Protein AF-A0A3G9G9T9-F1 (afdb_monomer_lite)

Structure (mmCIF, N/CA/C/O backbone):
data_AF-A0A3G9G9T9-F1
#
_entry.id   AF-A0A3G9G9T9-F1
#
loop_
_atom_site.group_PDB
_atom_site.id
_atom_site.type_symbol
_atom_site.label_atom_id
_atom_site.label_alt_id
_atom_site.label_comp_id
_atom_site.label_asym_id
_atom_site.label_entity_id
_atom_site.label_seq_id
_atom_site.pdbx_PDB_ins_code
_atom_site.Cartn_x
_atom_site.Cartn_y
_atom_site.Cartn_z
_atom_site.occupancy
_atom_site.B_iso_or_equiv
_atom_site.auth_seq_id
_atom_site.auth_comp_id
_atom_site.auth_asym_id
_atom_site.auth_atom_id
_atom_site.pdbx_PDB_model_num
ATOM 1 N N . MET A 1 1 ? -30.950 8.437 -23.613 1.00 45.75 1 MET A N 1
ATOM 2 C CA . MET A 1 1 ? -30.461 7.058 -23.359 1.00 45.75 1 MET A CA 1
ATOM 3 C C . MET A 1 1 ? -28.988 6.807 -23.744 1.00 45.75 1 MET A C 1
ATOM 5 O O . MET A 1 1 ? -28.532 5.687 -23.584 1.00 45.75 1 MET A O 1
ATOM 9 N N . ALA A 1 2 ? -28.203 7.815 -24.163 1.00 51.94 2 ALA A N 1
ATOM 10 C CA . ALA A 1 2 ? -26.783 7.637 -24.526 1.00 51.94 2 ALA A CA 1
ATOM 11 C C . ALA A 1 2 ? -25.775 7.781 -23.357 1.00 51.94 2 ALA A C 1
ATOM 13 O O . ALA A 1 2 ? -24.633 7.351 -23.478 1.00 51.94 2 ALA A O 1
ATOM 14 N N . HIS A 1 3 ? -26.186 8.353 -22.218 1.00 53.47 3 HIS A N 1
ATOM 15 C CA . HIS A 1 3 ? -25.270 8.683 -21.112 1.00 53.47 3 HIS A CA 1
ATOM 16 C C . HIS A 1 3 ? -24.846 7.449 -20.287 1.00 53.47 3 HIS A C 1
ATOM 18 O O . HIS A 1 3 ? -23.701 7.338 -19.865 1.00 53.47 3 HIS A O 1
ATOM 24 N N . HIS A 1 4 ? -25.723 6.446 -20.157 1.00 51.03 4 HIS A N 1
ATOM 25 C CA . HIS A 1 4 ? -25.460 5.264 -19.325 1.00 51.03 4 HIS A CA 1
ATOM 26 C C . HIS A 1 4 ? -24.341 4.352 -19.871 1.00 51.03 4 HIS A C 1
ATOM 28 O O . HIS A 1 4 ? -23.642 3.693 -19.101 1.00 51.03 4 HIS A O 1
ATOM 34 N N . TRP A 1 5 ? -24.148 4.322 -21.196 1.00 46.66 5 TRP A N 1
ATOM 35 C CA . TRP A 1 5 ? -23.102 3.519 -21.840 1.00 46.66 5 TRP A CA 1
ATOM 36 C C . TRP A 1 5 ? -21.717 4.161 -21.707 1.00 46.66 5 TRP A C 1
ATOM 38 O O . TRP A 1 5 ? -20.757 3.464 -21.377 1.00 46.66 5 TRP A O 1
ATOM 48 N N . GLN A 1 6 ? -21.611 5.482 -21.880 1.00 54.50 6 GLN A N 1
ATOM 49 C CA . GLN A 1 6 ? -20.353 6.211 -21.683 1.00 54.50 6 GLN A CA 1
ATOM 50 C C . GLN A 1 6 ? -19.899 6.159 -20.220 1.00 54.50 6 GLN A C 1
ATOM 52 O O . GLN A 1 6 ? -18.740 5.834 -19.964 1.00 54.50 6 GLN A O 1
ATOM 57 N N . ASP A 1 7 ? -20.815 6.319 -19.261 1.00 55.31 7 ASP A N 1
ATOM 58 C CA . ASP A 1 7 ? -20.499 6.196 -17.831 1.00 55.31 7 ASP A CA 1
ATOM 59 C C . ASP A 1 7 ? -20.059 4.785 -17.433 1.00 55.31 7 ASP A C 1
ATOM 61 O O . ASP A 1 7 ? -19.235 4.614 -16.532 1.00 55.31 7 ASP A O 1
ATOM 65 N N . SER A 1 8 ? -20.602 3.754 -18.085 1.00 55.47 8 SER A N 1
ATOM 66 C CA . SER A 1 8 ? -20.190 2.368 -17.845 1.00 55.47 8 SER A CA 1
ATOM 67 C C . SER A 1 8 ? -18.783 2.091 -18.376 1.00 55.47 8 SER A C 1
ATOM 69 O O . SER A 1 8 ? -17.993 1.429 -17.705 1.00 55.47 8 SER A O 1
ATOM 71 N N . LEU A 1 9 ? -18.432 2.657 -19.536 1.00 55.75 9 LEU A N 1
ATOM 72 C CA . LEU A 1 9 ? -17.095 2.547 -20.106 1.00 55.75 9 LEU A CA 1
ATOM 73 C C . LEU A 1 9 ? -16.097 3.325 -19.252 1.00 55.75 9 LEU A C 1
ATOM 75 O O . LEU A 1 9 ? -15.119 2.733 -18.809 1.00 55.75 9 LEU A O 1
ATOM 79 N N . ILE A 1 10 ? -16.362 4.595 -18.936 1.00 58.41 10 ILE A N 1
ATOM 80 C CA . ILE A 1 10 ? -15.490 5.432 -18.093 1.00 58.41 10 ILE A CA 1
ATOM 81 C C . ILE A 1 10 ? -15.238 4.760 -16.735 1.00 58.41 10 ILE A C 1
ATOM 83 O O . ILE A 1 10 ? -14.089 4.685 -16.298 1.00 58.41 10 ILE A O 1
ATOM 87 N N . ARG A 1 11 ? -16.266 4.168 -16.109 1.00 56.25 11 ARG A N 1
ATOM 88 C CA . ARG A 1 11 ? -16.101 3.361 -14.887 1.00 56.25 11 ARG A CA 1
ATOM 89 C C . ARG A 1 11 ? -15.207 2.141 -15.099 1.00 56.25 11 ARG A C 1
ATOM 91 O O . ARG A 1 11 ? -14.356 1.869 -14.261 1.00 56.25 11 ARG A O 1
ATOM 98 N N . ARG A 1 12 ? -15.342 1.432 -16.221 1.00 56.00 12 ARG A N 1
ATOM 99 C CA . ARG A 1 12 ? -14.513 0.260 -16.559 1.00 56.00 12 ARG A CA 1
ATOM 100 C C . ARG A 1 12 ? -13.055 0.624 -16.877 1.00 56.00 12 ARG A C 1
ATOM 102 O O . ARG A 1 12 ? -12.163 -0.176 -16.606 1.00 56.00 12 ARG A O 1
ATOM 109 N N . TRP A 1 13 ? -12.802 1.822 -17.409 1.00 54.81 13 TRP A N 1
ATOM 110 C CA . TRP A 1 13 ? -11.453 2.357 -17.645 1.00 54.81 13 TRP A CA 1
ATOM 111 C C . TRP A 1 13 ? -10.799 2.854 -16.348 1.00 54.81 13 TRP A C 1
ATOM 113 O O . TRP A 1 13 ? -9.631 2.557 -16.119 1.00 54.81 13 TRP A O 1
ATOM 123 N N . ARG A 1 14 ? -11.562 3.488 -15.443 1.00 58.38 14 ARG A N 1
ATOM 124 C CA . ARG A 1 14 ? -11.122 3.804 -14.065 1.00 58.38 14 ARG A CA 1
ATOM 125 C C . ARG A 1 14 ? -10.865 2.563 -13.194 1.00 58.38 14 ARG A C 1
ATOM 127 O O . ARG A 1 14 ? -10.265 2.631 -12.128 1.00 58.38 14 ARG A O 1
ATOM 134 N N . GLN A 1 15 ? -11.314 1.394 -13.643 1.00 65.44 15 GLN A N 1
ATOM 135 C CA . GLN A 1 15 ? -11.114 0.108 -12.971 1.00 65.44 15 GLN A CA 1
ATOM 136 C C . GLN A 1 15 ? -9.830 -0.617 -13.387 1.00 65.44 15 GLN A C 1
ATOM 138 O O . GLN A 1 15 ? -9.663 -1.788 -13.032 1.00 65.44 15 GLN A O 1
ATOM 143 N N . ARG A 1 16 ? -8.932 0.014 -14.149 1.00 77.12 16 ARG A N 1
ATOM 144 C CA . ARG A 1 16 ? -7.695 -0.630 -14.590 1.00 77.12 16 ARG A CA 1
ATOM 145 C C . ARG A 1 16 ? -6.476 0.256 -14.360 1.00 77.12 16 ARG A C 1
ATOM 147 O O . ARG A 1 16 ? -6.577 1.474 -14.483 1.00 77.12 16 ARG A O 1
ATOM 154 N N . PRO A 1 17 ? -5.319 -0.362 -14.080 1.00 85.12 17 PRO A N 1
ATOM 155 C CA . PRO A 1 17 ? -4.040 0.320 -14.163 1.00 85.12 17 PRO A CA 1
ATOM 156 C C . PRO A 1 17 ? -3.864 0.992 -15.532 1.00 85.12 17 PRO A C 1
ATOM 158 O O . PRO A 1 17 ? -4.060 0.350 -16.568 1.00 85.12 17 PRO A O 1
ATOM 161 N N . ALA A 1 18 ? -3.482 2.268 -15.548 1.00 87.06 18 ALA A N 1
ATOM 162 C CA . ALA A 1 18 ? -3.099 2.963 -16.768 1.00 87.06 18 ALA A CA 1
ATOM 163 C C . ALA A 1 18 ? -1.638 2.637 -17.093 1.00 87.06 18 ALA A C 1
ATOM 165 O O . ALA A 1 18 ? -0.747 2.827 -16.264 1.00 87.06 18 ALA A O 1
ATOM 166 N N . LEU A 1 19 ? -1.391 2.120 -18.295 1.00 87.88 19 LEU A N 1
ATOM 167 C CA . LEU A 1 19 ? -0.049 1.768 -18.748 1.00 87.88 19 LEU A CA 1
ATOM 168 C C . LEU A 1 19 ? 0.624 2.970 -19.407 1.00 87.88 19 LEU A C 1
ATOM 170 O O . LEU A 1 19 ? 0.020 3.689 -20.199 1.00 87.88 19 LEU A O 1
ATOM 174 N N . HIS A 1 20 ? 1.901 3.148 -19.105 1.00 88.12 20 HIS A N 1
ATOM 175 C CA . HIS A 1 20 ? 2.761 4.176 -19.667 1.00 88.12 20 HIS A CA 1
ATOM 176 C C . HIS A 1 20 ? 4.063 3.531 -20.140 1.00 88.12 20 HIS A C 1
ATOM 178 O O . HIS A 1 20 ? 4.425 2.430 -19.723 1.00 88.12 20 HIS A O 1
ATOM 184 N N . ARG A 1 21 ? 4.812 4.241 -20.985 1.00 85.88 21 ARG A N 1
ATOM 185 C CA . ARG A 1 21 ? 6.094 3.747 -21.507 1.00 85.88 21 ARG A CA 1
ATOM 186 C C . ARG A 1 21 ? 7.098 3.414 -20.399 1.00 85.88 21 ARG A C 1
ATOM 188 O O . ARG A 1 21 ? 7.861 2.465 -20.535 1.00 85.88 21 ARG A O 1
ATOM 195 N N . ASP A 1 22 ? 7.108 4.208 -19.336 1.00 88.75 22 ASP A N 1
ATOM 196 C CA . ASP A 1 22 ? 8.029 4.099 -18.206 1.00 88.75 22 ASP A CA 1
ATOM 197 C C . ASP A 1 22 ? 7.335 3.600 -16.933 1.00 88.75 22 ASP A C 1
ATOM 199 O O . ASP A 1 22 ? 7.811 3.875 -15.841 1.00 88.75 22 ASP A O 1
ATOM 203 N N . GLY A 1 23 ? 6.202 2.894 -17.034 1.00 90.06 23 GLY A N 1
ATOM 204 C CA . GLY A 1 23 ? 5.595 2.231 -15.877 1.00 90.06 23 GLY A CA 1
ATOM 205 C C . GLY A 1 23 ? 4.074 2.243 -15.863 1.00 90.06 23 GLY A C 1
ATOM 206 O O . GLY A 1 23 ? 3.426 2.315 -16.902 1.00 90.06 23 GLY A O 1
ATOM 207 N N . VAL A 1 24 ? 3.483 2.212 -14.674 1.00 91.88 24 VAL A N 1
ATOM 208 C CA . VAL A 1 24 ? 2.038 2.064 -14.478 1.00 91.88 24 VAL A CA 1
ATOM 209 C C . VAL A 1 24 ? 1.500 3.093 -13.492 1.00 91.88 24 VAL A C 1
ATOM 211 O O . VAL A 1 24 ? 2.197 3.520 -12.576 1.00 91.88 24 VAL A O 1
ATOM 214 N N . SER A 1 25 ? 0.270 3.534 -13.710 1.00 93.31 25 SER A N 1
ATOM 215 C CA . SER A 1 25 ? -0.435 4.438 -12.810 1.00 93.31 25 SER A CA 1
ATOM 216 C C . SER A 1 25 ? -1.689 3.747 -12.294 1.00 93.31 25 SER A C 1
ATOM 218 O O . SER A 1 25 ? -2.476 3.203 -13.071 1.00 93.31 25 SER A O 1
ATOM 220 N N . LEU A 1 26 ? -1.855 3.739 -10.979 1.00 92.12 26 LEU A N 1
ATOM 221 C CA . LEU A 1 26 ? -2.929 3.058 -10.273 1.00 92.12 26 LEU A CA 1
ATOM 222 C C . LEU A 1 26 ? -3.856 4.116 -9.687 1.00 92.12 26 LEU A C 1
ATOM 224 O O . LEU A 1 26 ? -3.406 5.002 -8.968 1.00 92.12 26 LEU A O 1
ATOM 228 N N . GLN A 1 27 ? -5.140 4.036 -10.023 1.00 92.44 27 GLN A N 1
ATOM 229 C CA . GLN A 1 27 ? -6.134 4.954 -9.473 1.00 92.44 27 GLN A CA 1
ATOM 230 C C . GLN A 1 27 ? -6.479 4.568 -8.037 1.00 92.44 27 GLN A C 1
ATOM 232 O O . GLN A 1 27 ? -6.566 3.378 -7.724 1.00 92.44 27 GLN A O 1
ATOM 237 N N . GLU A 1 28 ? -6.725 5.571 -7.203 1.00 92.50 28 GLU A N 1
ATOM 238 C CA . GLU A 1 28 ? -7.127 5.432 -5.801 1.00 92.50 28 GLU A CA 1
ATOM 239 C C . GLU A 1 28 ? -8.304 4.465 -5.623 1.00 92.50 28 GLU A C 1
ATOM 241 O O . GLU A 1 28 ? -8.155 3.450 -4.950 1.00 92.50 28 GLU A O 1
ATOM 246 N N . ASP A 1 29 ? -9.409 4.664 -6.353 1.00 90.50 29 ASP A N 1
ATOM 247 C CA . ASP A 1 29 ? -10.579 3.769 -6.333 1.00 90.50 29 ASP A CA 1
ATOM 248 C C . ASP A 1 29 ? -10.231 2.303 -6.629 1.00 90.50 29 ASP A C 1
ATOM 250 O O . ASP A 1 29 ? -10.866 1.361 -6.145 1.00 90.50 29 ASP A O 1
ATOM 254 N N . TRP A 1 30 ? -9.270 2.079 -7.528 1.00 90.44 30 TRP A N 1
ATOM 255 C CA . TRP A 1 30 ? -8.841 0.733 -7.882 1.00 90.44 30 TRP A CA 1
ATOM 256 C C . TRP A 1 30 ? -7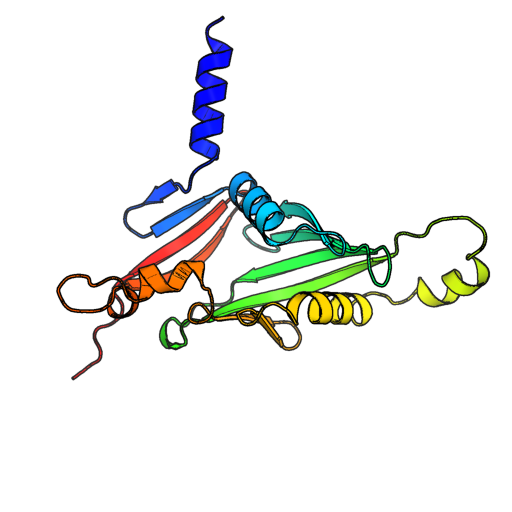.981 0.119 -6.782 1.00 90.44 30 TRP A C 1
ATOM 258 O O . TRP A 1 30 ? -8.195 -1.047 -6.445 1.00 90.44 30 TRP A O 1
ATOM 268 N N . LEU A 1 31 ? -7.064 0.901 -6.214 1.00 90.25 31 LEU A N 1
ATOM 269 C CA . LEU A 1 31 ? -6.224 0.497 -5.092 1.00 90.25 31 LEU A CA 1
ATOM 270 C C . LEU A 1 31 ? -7.058 0.192 -3.852 1.00 90.25 31 LEU A C 1
ATOM 272 O O . LEU A 1 31 ? -6.913 -0.897 -3.306 1.00 90.25 31 LEU A O 1
ATOM 276 N N . LEU A 1 32 ? -7.979 1.078 -3.472 1.00 92.19 32 LEU A N 1
ATOM 277 C CA . LEU A 1 32 ? -8.874 0.896 -2.330 1.00 92.19 32 LEU A CA 1
ATOM 278 C C . LEU A 1 32 ? -9.627 -0.431 -2.429 1.00 92.19 32 LEU A C 1
ATOM 280 O O . LEU A 1 32 ? -9.564 -1.251 -1.518 1.00 92.19 32 LEU A O 1
ATOM 284 N N . ARG A 1 33 ? -10.251 -0.711 -3.580 1.00 90.19 33 ARG A N 1
ATOM 285 C CA . ARG A 1 33 ? -10.943 -1.992 -3.795 1.00 90.19 33 ARG A CA 1
ATOM 286 C C . ARG A 1 33 ? -10.011 -3.193 -3.680 1.00 90.19 33 ARG A C 1
ATOM 288 O O . ARG A 1 33 ? -10.438 -4.242 -3.211 1.00 90.19 33 ARG A O 1
ATOM 295 N N . LYS A 1 34 ? -8.765 -3.085 -4.150 1.00 87.94 34 LYS A N 1
ATOM 296 C CA . LYS A 1 34 ? -7.791 -4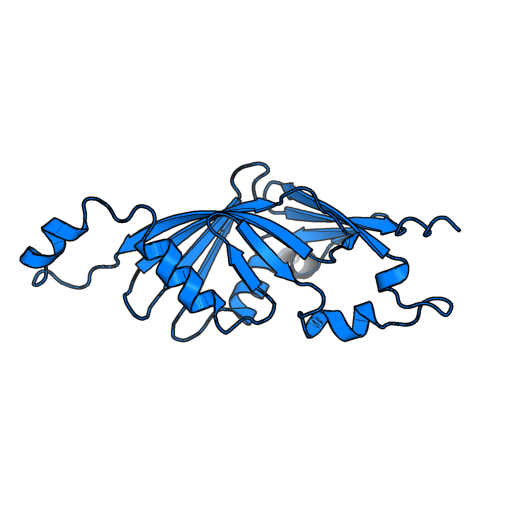.181 -4.062 1.00 87.94 34 LYS A CA 1
ATOM 297 C C . LYS A 1 34 ? -7.309 -4.406 -2.635 1.00 87.94 34 LYS A C 1
ATOM 299 O O . LYS A 1 34 ? -7.217 -5.559 -2.229 1.00 87.94 34 LYS A O 1
ATOM 304 N N . LEU A 1 35 ? -7.082 -3.334 -1.882 1.00 88.25 35 LEU A N 1
ATOM 305 C CA . LEU A 1 35 ? -6.775 -3.395 -0.456 1.00 88.25 35 LEU A CA 1
ATOM 306 C C . LEU A 1 35 ? -7.937 -4.021 0.316 1.00 88.25 35 LEU A C 1
ATOM 308 O O . LEU A 1 35 ? -7.722 -4.976 1.050 1.00 88.25 35 LEU A O 1
ATOM 312 N N . GLN A 1 36 ? -9.170 -3.583 0.061 1.00 90.06 36 GLN A N 1
ATOM 313 C CA . GLN A 1 36 ? -10.372 -4.171 0.654 1.00 90.06 36 GLN A CA 1
ATOM 314 C C . GLN A 1 36 ? -10.507 -5.663 0.328 1.00 90.06 36 GLN A C 1
ATOM 316 O O . GLN A 1 36 ? -10.770 -6.463 1.215 1.00 90.06 36 GLN A O 1
ATOM 321 N N . GLN A 1 37 ? -10.283 -6.066 -0.927 1.00 87.50 37 GLN A N 1
ATOM 322 C CA . GLN A 1 37 ? -10.327 -7.479 -1.332 1.00 87.50 37 GLN A CA 1
ATOM 323 C C . GLN A 1 37 ? -9.265 -8.342 -0.643 1.00 87.50 37 GLN A C 1
ATOM 325 O O . GLN A 1 37 ? -9.494 -9.533 -0.459 1.00 87.50 37 GLN A O 1
ATOM 330 N N . ALA A 1 38 ? -8.102 -7.770 -0.332 1.00 82.12 38 ALA A N 1
ATOM 331 C CA . ALA A 1 38 ? -6.981 -8.503 0.242 1.00 82.12 38 ALA A CA 1
ATOM 332 C C . ALA A 1 38 ? -6.986 -8.518 1.777 1.00 82.12 38 ALA A C 1
ATOM 334 O O . ALA A 1 38 ? -6.508 -9.484 2.363 1.00 82.12 38 ALA A O 1
ATOM 335 N N . LEU A 1 39 ? -7.478 -7.450 2.414 1.00 83.19 39 LEU A N 1
ATOM 336 C CA . LEU A 1 39 ? -7.295 -7.201 3.847 1.00 83.19 39 LEU A CA 1
ATOM 337 C C . LEU A 1 39 ? -8.599 -7.156 4.646 1.00 83.19 39 LEU A C 1
ATOM 339 O O . LEU A 1 39 ? -8.539 -7.310 5.865 1.00 83.19 39 LEU A O 1
ATOM 343 N N . ASN A 1 40 ? -9.760 -6.946 4.012 1.00 86.88 40 ASN A N 1
ATOM 344 C CA . ASN A 1 40 ? -11.015 -6.956 4.761 1.00 86.88 40 ASN A CA 1
ATOM 345 C C . ASN A 1 40 ? -11.320 -8.369 5.259 1.00 86.88 40 ASN A C 1
ATOM 347 O O . ASN A 1 40 ? -11.279 -9.339 4.503 1.00 86.88 40 ASN A O 1
ATOM 351 N N . GLY A 1 41 ? -11.699 -8.457 6.525 1.00 84.75 41 GLY A N 1
ATOM 352 C CA . GLY A 1 41 ? -12.113 -9.684 7.182 1.00 84.75 41 GLY A CA 1
ATOM 353 C C . GLY A 1 41 ? -12.750 -9.381 8.532 1.00 84.75 41 GLY A C 1
ATOM 354 O O . GLY A 1 41 ? -13.096 -8.241 8.832 1.00 84.75 41 GLY A O 1
ATOM 355 N N . ASP A 1 42 ? -12.876 -10.401 9.374 1.00 81.25 42 ASP A N 1
ATOM 356 C CA . ASP A 1 42 ? -13.589 -10.275 10.652 1.00 81.25 42 ASP A CA 1
ATOM 357 C C . ASP A 1 42 ? -12.898 -9.334 11.654 1.00 81.25 42 ASP A C 1
ATOM 359 O O . ASP A 1 42 ? -13.537 -8.790 12.553 1.00 81.25 42 ASP A O 1
ATOM 363 N N . SER A 1 43 ? -11.583 -9.144 11.524 1.00 80.00 43 SER A N 1
ATOM 364 C CA . SER A 1 43 ? -10.770 -8.338 12.441 1.00 80.00 43 SER A CA 1
ATOM 365 C C . SER A 1 43 ? -10.483 -6.922 11.939 1.00 80.00 43 SER A C 1
ATOM 367 O O . SER A 1 43 ? -10.195 -6.048 12.762 1.00 80.00 43 SER A O 1
ATOM 369 N N . LEU A 1 44 ? -10.566 -6.683 10.628 1.00 85.38 44 LEU A N 1
ATOM 370 C CA . LEU A 1 44 ? -10.110 -5.464 9.964 1.00 85.38 44 LEU A CA 1
ATOM 371 C C . LEU A 1 44 ? -11.003 -5.128 8.772 1.00 85.38 44 LEU A C 1
ATOM 373 O O . LEU A 1 44 ? -11.303 -5.987 7.947 1.00 85.38 44 LEU A O 1
ATOM 377 N N . GLN A 1 45 ? -11.328 -3.853 8.628 1.00 90.19 45 GLN A N 1
ATOM 378 C CA . GLN A 1 45 ? -11.978 -3.305 7.453 1.00 90.19 45 GLN A CA 1
ATOM 379 C C . GLN A 1 45 ? -11.222 -2.066 6.975 1.00 90.19 45 GLN A C 1
ATOM 381 O O . GLN A 1 45 ? -10.924 -1.173 7.759 1.00 90.19 45 GLN A O 1
ATOM 386 N N . ILE A 1 46 ? -10.915 -2.007 5.683 1.00 90.31 46 ILE A N 1
ATOM 387 C CA . ILE A 1 46 ? -10.399 -0.815 5.016 1.00 90.31 46 ILE A CA 1
ATOM 388 C C . ILE A 1 46 ? -11.587 0.043 4.582 1.00 90.31 46 ILE A C 1
ATOM 390 O O . ILE A 1 46 ? -12.415 -0.391 3.771 1.00 90.31 46 ILE A O 1
ATOM 394 N N . ASP A 1 47 ? -11.653 1.260 5.108 1.00 91.38 47 ASP A N 1
ATOM 395 C CA . ASP A 1 47 ? -12.775 2.172 4.908 1.00 91.38 47 ASP A CA 1
ATOM 396 C C . ASP A 1 47 ? -12.530 3.114 3.731 1.00 91.38 47 ASP A C 1
ATOM 398 O O . ASP A 1 47 ? -13.393 3.242 2.863 1.00 91.38 47 ASP A O 1
ATOM 402 N N . ASP A 1 48 ? -11.351 3.737 3.683 1.00 93.62 48 ASP A N 1
ATOM 403 C CA . ASP A 1 48 ? -11.033 4.761 2.689 1.00 93.62 48 ASP A CA 1
ATOM 404 C C . ASP A 1 48 ? -9.525 4.870 2.424 1.00 93.62 48 ASP A C 1
ATOM 406 O O . ASP A 1 48 ? -8.704 4.488 3.261 1.00 93.62 48 ASP A O 1
ATOM 410 N N . LEU A 1 49 ? -9.161 5.402 1.261 1.00 94.00 49 LEU A N 1
ATOM 411 C CA . LEU A 1 49 ? -7.788 5.660 0.833 1.00 94.00 49 LEU A CA 1
ATOM 412 C C . LEU A 1 49 ? -7.745 7.032 0.165 1.00 94.00 49 LEU A C 1
ATOM 414 O O . LEU A 1 49 ? -8.435 7.235 -0.825 1.00 94.00 49 LEU A O 1
ATOM 418 N N . SER A 1 50 ? -6.874 7.915 0.643 1.00 94.94 50 SER A N 1
ATOM 419 C CA . SER A 1 50 ? -6.590 9.209 0.027 1.00 94.94 50 SER A CA 1
ATOM 420 C C . SER A 1 50 ? -5.125 9.264 -0.388 1.00 94.94 50 SER A C 1
ATOM 422 O O . SER A 1 50 ? -4.217 9.179 0.439 1.00 94.94 50 SER A O 1
ATOM 424 N N . LEU A 1 51 ? -4.874 9.386 -1.685 1.00 92.94 51 LEU A N 1
ATOM 425 C CA . LEU A 1 51 ? -3.545 9.528 -2.258 1.00 92.94 51 LEU A CA 1
ATOM 426 C C . LEU A 1 51 ? -3.284 11.000 -2.535 1.00 92.94 51 LEU A C 1
ATOM 428 O O . LEU A 1 51 ? -3.902 11.598 -3.414 1.00 92.94 51 LEU A O 1
ATOM 432 N N . LEU A 1 52 ? -2.327 11.573 -1.815 1.00 90.94 52 LEU A N 1
ATOM 433 C CA . LEU A 1 52 ? -1.906 12.965 -1.948 1.00 90.94 52 LEU A CA 1
ATOM 434 C C . LEU A 1 52 ? -0.404 13.026 -2.221 1.00 90.94 52 LEU A C 1
ATOM 436 O O . LEU A 1 52 ? 0.340 12.104 -1.901 1.00 90.94 52 LEU A O 1
ATOM 440 N N . SER A 1 53 ? 0.075 14.126 -2.809 1.00 85.00 53 SER A N 1
ATOM 441 C CA . SER A 1 53 ? 1.517 14.303 -3.064 1.00 85.00 53 SER A CA 1
ATOM 442 C C . SER A 1 53 ? 2.367 14.328 -1.793 1.00 85.00 53 SER A C 1
ATOM 444 O O . SER A 1 53 ? 3.576 14.128 -1.863 1.00 85.00 53 SER A O 1
ATOM 446 N N . ARG A 1 54 ? 1.749 14.658 -0.658 1.00 78.31 54 ARG A N 1
ATOM 447 C CA . ARG A 1 54 ? 2.331 14.663 0.682 1.00 78.31 54 ARG A CA 1
ATOM 448 C C . ARG A 1 54 ? 1.207 14.268 1.626 1.00 78.31 54 ARG A C 1
ATOM 450 O O . ARG A 1 54 ? 0.132 14.850 1.489 1.00 78.31 54 ARG A O 1
ATOM 457 N N . ASP A 1 55 ? 1.463 13.336 2.536 1.00 82.75 55 ASP A N 1
ATOM 458 C CA . ASP A 1 55 ? 0.492 12.885 3.539 1.00 82.75 55 ASP A CA 1
ATOM 459 C C . ASP A 1 55 ? -0.674 12.077 2.943 1.00 82.75 55 ASP A C 1
ATOM 461 O O . ASP A 1 55 ? -1.841 12.456 3.024 1.00 82.75 55 ASP A O 1
ATOM 465 N N . SER A 1 56 ? -0.355 10.959 2.284 1.00 93.06 56 SER A N 1
ATOM 466 C CA . SER A 1 56 ? -1.400 10.016 1.864 1.00 93.06 56 SER A CA 1
ATOM 467 C C . SER A 1 56 ? -1.975 9.302 3.083 1.00 93.06 56 SER A C 1
ATOM 469 O O . SER A 1 56 ? -1.232 8.958 4.000 1.00 93.06 56 SER A O 1
ATOM 471 N N . THR A 1 57 ? -3.283 9.049 3.097 1.00 93.88 57 THR A N 1
ATOM 472 C CA . THR A 1 57 ? -3.961 8.434 4.242 1.00 93.88 57 THR A CA 1
ATOM 473 C C . THR A 1 57 ? -4.697 7.155 3.870 1.00 93.88 57 THR A C 1
ATOM 475 O O . THR A 1 57 ? -5.250 7.011 2.783 1.00 93.88 57 THR A O 1
ATOM 478 N N . LEU A 1 58 ? -4.707 6.200 4.793 1.00 92.38 58 LEU A N 1
ATOM 479 C CA . LEU A 1 58 ? -5.477 4.967 4.736 1.00 92.38 58 LEU A CA 1
ATOM 480 C C . LEU A 1 58 ? -6.301 4.874 6.022 1.00 92.38 58 LEU A C 1
ATOM 482 O O . LEU A 1 58 ? -5.759 4.782 7.125 1.00 92.38 58 LEU A O 1
ATOM 486 N N . HIS A 1 59 ? -7.618 4.912 5.875 1.00 91.94 59 HIS A N 1
ATOM 487 C CA . HIS A 1 59 ? -8.553 4.790 6.983 1.00 91.94 59 HIS A CA 1
ATOM 488 C C . HIS A 1 59 ? -9.003 3.342 7.106 1.00 91.94 59 HIS A C 1
ATOM 490 O O . HIS A 1 59 ? -9.401 2.709 6.124 1.00 91.94 59 HIS A O 1
ATOM 496 N N . LEU A 1 60 ? -8.948 2.816 8.322 1.00 89.75 60 LEU A N 1
ATOM 497 C CA . LEU A 1 60 ? -9.346 1.449 8.600 1.00 89.75 60 LEU A CA 1
ATOM 498 C C . LEU A 1 60 ? -10.032 1.337 9.958 1.00 89.75 60 LEU A C 1
ATOM 500 O O . LEU A 1 60 ? -9.736 2.075 10.897 1.00 89.75 60 LEU A O 1
ATOM 504 N N . THR A 1 61 ? -10.926 0.371 10.070 1.00 87.12 61 THR A N 1
ATOM 505 C CA . THR A 1 61 ? -11.613 0.015 11.302 1.00 87.12 61 THR A CA 1
ATOM 506 C C . THR A 1 61 ? -11.143 -1.365 11.743 1.00 87.12 61 THR A C 1
ATOM 508 O O . THR A 1 61 ? -11.219 -2.334 10.991 1.00 87.12 61 THR A O 1
ATOM 511 N N . THR A 1 62 ? -10.649 -1.477 12.973 1.00 82.62 62 THR A N 1
ATOM 512 C CA . THR A 1 62 ? -10.341 -2.766 13.601 1.00 82.62 62 THR A CA 1
ATOM 513 C C . THR A 1 62 ? -11.517 -3.193 14.462 1.00 82.62 62 THR A C 1
ATOM 515 O O . THR A 1 62 ? -12.047 -2.374 15.207 1.00 82.62 62 THR A O 1
ATOM 518 N N . HIS A 1 63 ? -11.909 -4.465 14.414 1.00 79.00 63 HIS A N 1
ATOM 519 C CA . HIS A 1 63 ? -12.988 -5.021 15.243 1.00 79.00 63 HIS A CA 1
ATOM 520 C C . HIS A 1 63 ? -12.467 -5.849 16.425 1.00 79.00 63 HIS A C 1
ATOM 522 O O . HIS A 1 63 ? -13.166 -6.006 17.427 1.00 79.00 63 HIS A O 1
ATOM 528 N N . GLN A 1 64 ? -11.234 -6.354 16.337 1.00 64.19 64 GLN A N 1
ATOM 529 C CA . GLN A 1 64 ? -10.581 -7.151 17.376 1.00 64.19 64 GLN A CA 1
ATOM 530 C C . GLN A 1 64 ? -9.115 -6.715 17.544 1.00 64.19 64 GLN A C 1
ATOM 532 O O . GLN A 1 64 ? -8.475 -6.392 16.545 1.00 64.19 64 GLN A O 1
ATOM 537 N N . PRO A 1 65 ? -8.557 -6.709 18.772 1.00 55.88 65 PRO A N 1
ATOM 538 C CA . PRO A 1 65 ? -9.191 -7.044 20.056 1.00 55.88 65 PRO A CA 1
ATOM 539 C C . PRO A 1 65 ? -10.092 -5.932 20.633 1.00 55.88 65 PRO A C 1
ATOM 541 O O . PRO A 1 65 ? -10.815 -6.169 21.598 1.00 55.88 65 PRO A O 1
ATOM 544 N N . LEU A 1 66 ? -10.071 -4.728 20.053 1.00 66.62 66 LEU A N 1
ATOM 545 C CA . LEU A 1 66 ? -10.938 -3.604 20.415 1.00 66.62 66 LEU A CA 1
ATOM 546 C C . LEU A 1 66 ? -11.440 -2.922 19.139 1.00 66.62 66 LEU A C 1
ATOM 548 O O . LEU A 1 66 ? -10.676 -2.758 18.188 1.00 66.62 66 LEU A O 1
ATOM 552 N N . ALA A 1 67 ? -12.702 -2.489 19.154 1.00 77.19 67 ALA A N 1
ATOM 553 C CA . ALA A 1 67 ? -13.252 -1.660 18.093 1.00 77.19 67 ALA A CA 1
ATOM 554 C C . ALA A 1 67 ? -12.562 -0.284 18.083 1.00 77.19 67 ALA A C 1
ATOM 556 O O . ALA A 1 67 ? -12.692 0.486 19.039 1.00 77.19 67 ALA A O 1
ATOM 557 N N . ALA A 1 68 ? -11.824 0.023 17.022 1.00 79.88 68 ALA A N 1
ATOM 558 C CA . ALA A 1 68 ? -11.115 1.288 16.872 1.00 79.88 68 ALA A CA 1
ATOM 559 C C . ALA A 1 68 ? -11.088 1.715 15.407 1.00 79.88 68 ALA A C 1
ATOM 561 O O . ALA A 1 68 ? -11.051 0.878 14.508 1.00 79.88 68 ALA A O 1
ATOM 562 N N . ARG A 1 69 ? -11.089 3.025 15.179 1.00 84.69 69 ARG A N 1
ATOM 563 C CA . ARG A 1 69 ? -10.798 3.621 13.881 1.00 84.69 69 ARG A CA 1
ATOM 564 C C . ARG A 1 69 ? -9.339 4.047 13.887 1.00 84.69 69 ARG A C 1
ATOM 566 O O . ARG A 1 69 ? -8.922 4.776 14.784 1.00 84.69 69 ARG A O 1
ATOM 573 N N . LEU A 1 70 ? -8.569 3.576 12.917 1.00 85.50 70 LEU A N 1
ATOM 574 C CA . LEU A 1 70 ? -7.188 3.984 12.717 1.00 85.50 70 LEU A CA 1
ATOM 575 C C . LEU A 1 70 ? -7.085 4.798 11.429 1.00 85.50 70 LEU A C 1
ATOM 577 O O . LEU A 1 70 ? -7.633 4.425 10.391 1.00 85.50 70 LEU A O 1
ATOM 581 N N . THR A 1 71 ? -6.340 5.890 11.507 1.00 90.19 71 THR A N 1
ATOM 582 C CA . THR A 1 71 ? -5.888 6.661 10.356 1.00 90.19 71 THR A CA 1
ATOM 583 C C . THR A 1 71 ? -4.389 6.448 10.228 1.00 90.19 71 THR A C 1
ATOM 585 O O . THR A 1 71 ? -3.607 6.843 11.095 1.00 90.19 71 THR A O 1
ATOM 588 N N . LEU A 1 72 ? -4.000 5.769 9.156 1.00 90.06 72 LEU A N 1
ATOM 589 C CA . LEU A 1 72 ? -2.618 5.576 8.754 1.00 90.06 72 LEU A CA 1
ATOM 590 C C . LEU A 1 72 ? -2.241 6.682 7.793 1.00 90.06 72 LEU A C 1
ATOM 592 O O . LEU A 1 72 ? -2.801 6.758 6.708 1.00 90.06 72 LEU A O 1
ATOM 596 N N . HIS A 1 73 ? -1.269 7.488 8.154 1.00 92.50 73 HIS A N 1
ATOM 597 C CA . HIS A 1 73 ? -0.643 8.405 7.222 1.00 92.50 73 HIS A CA 1
ATOM 598 C C . HIS A 1 73 ? 0.642 7.769 6.726 1.00 92.50 73 HIS A C 1
ATOM 600 O O . HIS A 1 73 ? 1.346 7.134 7.514 1.00 92.50 73 HIS A O 1
ATOM 606 N N . PHE A 1 74 ? 0.942 7.901 5.442 1.00 92.00 74 PHE A N 1
ATOM 607 C CA . PHE A 1 74 ? 2.107 7.264 4.858 1.00 92.00 74 PHE A CA 1
ATOM 608 C C . PHE A 1 74 ? 2.685 8.040 3.680 1.00 92.00 74 PHE A C 1
ATOM 610 O O . PHE A 1 74 ? 1.975 8.702 2.922 1.00 92.00 74 PHE A O 1
ATOM 617 N N . ASP A 1 75 ? 3.989 7.857 3.488 1.00 92.31 75 ASP A N 1
ATOM 618 C CA . ASP A 1 75 ? 4.735 8.329 2.329 1.00 92.31 75 ASP A CA 1
ATOM 619 C C . ASP A 1 75 ? 5.758 7.261 1.902 1.00 92.31 75 ASP A C 1
ATOM 621 O O . ASP A 1 75 ? 6.402 6.610 2.732 1.00 92.31 75 ASP A O 1
ATOM 625 N N . PHE A 1 76 ? 5.936 7.079 0.592 1.00 90.94 76 PHE A N 1
ATOM 626 C CA . PHE A 1 76 ? 6.949 6.162 0.062 1.00 90.94 76 PHE A CA 1
ATOM 627 C C . PHE A 1 76 ? 8.351 6.749 0.239 1.00 90.94 76 PHE A C 1
ATOM 629 O O . PHE A 1 76 ? 8.615 7.896 -0.127 1.00 90.94 76 PHE A O 1
ATOM 636 N N . LEU A 1 77 ? 9.269 5.944 0.771 1.00 91.62 77 LEU A N 1
ATOM 637 C CA . LEU A 1 77 ? 10.682 6.297 0.838 1.00 91.62 77 LEU A CA 1
ATOM 638 C C . LEU A 1 77 ? 11.369 6.045 -0.519 1.00 91.62 77 LEU A C 1
ATOM 640 O O . LEU A 1 77 ? 10.840 5.303 -1.355 1.00 91.62 77 LEU A O 1
ATOM 644 N N . PRO A 1 78 ? 12.546 6.655 -0.767 1.00 89.44 78 PRO A N 1
ATOM 645 C CA . PRO A 1 78 ? 13.312 6.403 -1.983 1.00 89.44 78 PRO A CA 1
ATOM 646 C C . PRO A 1 78 ? 13.554 4.907 -2.210 1.00 89.44 78 PRO A C 1
ATOM 648 O O . PRO A 1 78 ? 13.959 4.188 -1.299 1.00 89.44 78 PRO A O 1
ATOM 651 N N . ILE A 1 79 ? 13.310 4.446 -3.438 1.00 87.25 79 ILE A N 1
ATOM 652 C CA . ILE A 1 79 ? 13.410 3.027 -3.783 1.00 87.25 79 ILE A CA 1
ATOM 653 C C . ILE A 1 79 ? 14.872 2.626 -3.979 1.00 87.25 79 ILE A C 1
ATOM 655 O O . ILE A 1 79 ? 15.537 3.108 -4.899 1.00 87.25 79 ILE A O 1
ATOM 659 N N . ASP A 1 80 ? 15.329 1.666 -3.177 1.00 83.19 80 ASP A N 1
ATOM 660 C CA . ASP A 1 80 ? 16.511 0.862 -3.471 1.00 83.19 80 ASP A CA 1
ATOM 661 C C . ASP A 1 80 ? 16.074 -0.482 -4.064 1.00 83.19 80 ASP A C 1
ATOM 663 O O . ASP A 1 80 ? 15.615 -1.386 -3.371 1.00 83.19 80 ASP A O 1
ATOM 667 N N . TRP A 1 81 ? 16.207 -0.623 -5.383 1.00 83.00 81 TRP A N 1
ATOM 668 C CA . TRP A 1 81 ? 15.793 -1.851 -6.062 1.00 83.00 81 TRP A CA 1
ATOM 669 C C . TRP A 1 81 ? 16.705 -3.052 -5.771 1.00 83.00 81 TRP A C 1
ATOM 671 O O . TRP A 1 81 ? 16.308 -4.190 -6.024 1.00 83.00 81 TRP A O 1
ATOM 681 N N . SER A 1 82 ? 17.919 -2.834 -5.256 1.00 79.94 82 SER A N 1
ATOM 682 C CA . SER A 1 82 ? 18.866 -3.925 -5.003 1.00 79.94 82 SER A CA 1
ATOM 683 C C . SER A 1 82 ? 18.361 -4.885 -3.921 1.00 79.94 82 SER A C 1
ATOM 685 O O . SER A 1 82 ? 18.490 -6.099 -4.075 1.00 79.94 82 SER A O 1
ATOM 687 N N . SER A 1 83 ? 17.692 -4.349 -2.898 1.00 83.00 83 SER A N 1
ATOM 688 C CA . SER A 1 83 ? 17.080 -5.109 -1.805 1.00 83.00 83 SER A CA 1
ATOM 689 C C . SER A 1 83 ? 15.742 -5.750 -2.182 1.00 83.00 83 SER A C 1
ATOM 691 O O . SER A 1 83 ? 15.266 -6.621 -1.462 1.00 83.00 83 SER A O 1
ATOM 693 N N . ARG A 1 84 ? 15.133 -5.346 -3.311 1.00 86.50 84 ARG A N 1
ATOM 694 C CA . ARG A 1 84 ? 13.774 -5.744 -3.738 1.00 86.50 84 ARG A CA 1
ATOM 695 C C . ARG A 1 84 ? 12.698 -5.452 -2.687 1.00 86.50 84 ARG A C 1
ATOM 697 O O . ARG A 1 84 ? 11.663 -6.117 -2.652 1.00 86.50 84 ARG A O 1
ATOM 704 N N . GLN A 1 85 ? 12.928 -4.436 -1.866 1.00 90.69 85 GLN A N 1
ATOM 705 C CA . GLN A 1 85 ? 11.991 -3.996 -0.847 1.00 90.69 85 GLN A CA 1
ATOM 706 C C . GLN A 1 85 ? 11.400 -2.637 -1.209 1.00 90.69 85 GLN A C 1
ATOM 708 O O . GLN A 1 85 ? 12.050 -1.790 -1.823 1.00 90.69 85 GLN A O 1
ATOM 713 N N . ILE A 1 86 ? 10.150 -2.425 -0.812 1.00 91.19 86 ILE A N 1
ATOM 714 C CA . ILE A 1 86 ? 9.515 -1.109 -0.822 1.00 91.19 86 ILE A CA 1
ATOM 715 C C . ILE A 1 86 ? 9.398 -0.661 0.623 1.00 91.19 86 ILE A C 1
ATOM 717 O O . ILE A 1 86 ? 8.843 -1.380 1.451 1.00 91.19 86 ILE A O 1
ATOM 721 N N . HIS A 1 87 ? 9.916 0.524 0.921 1.00 93.06 87 HIS A N 1
ATOM 722 C CA . HIS A 1 87 ? 9.842 1.100 2.256 1.00 93.06 87 HIS A CA 1
ATOM 723 C C . HIS A 1 87 ? 8.833 2.246 2.255 1.00 93.06 87 HIS A C 1
ATOM 725 O O . HIS A 1 87 ? 8.862 3.114 1.379 1.00 93.06 87 HIS A O 1
ATOM 731 N N . LEU A 1 88 ? 7.939 2.253 3.235 1.00 91.44 88 LEU A N 1
ATOM 732 C CA . LEU A 1 88 ? 6.984 3.329 3.465 1.00 91.44 88 LEU A CA 1
ATOM 733 C C . LEU A 1 88 ? 7.189 3.856 4.874 1.00 91.44 88 LEU A C 1
ATOM 735 O O . LEU A 1 88 ? 7.154 3.079 5.824 1.00 91.44 88 LEU A O 1
ATOM 739 N N . ARG A 1 89 ? 7.363 5.166 5.022 1.00 92.38 89 ARG A N 1
ATOM 740 C CA . ARG A 1 89 ? 7.235 5.791 6.337 1.00 92.38 89 ARG A CA 1
ATOM 741 C C . ARG A 1 89 ? 5.755 5.911 6.657 1.00 92.38 89 ARG A C 1
ATOM 743 O O . ARG A 1 89 ? 4.980 6.262 5.769 1.00 92.38 89 ARG A O 1
ATOM 750 N N . TYR A 1 90 ? 5.372 5.639 7.897 1.00 90.00 90 TYR A N 1
ATOM 751 C CA . TYR A 1 90 ? 3.997 5.778 8.340 1.00 90.00 90 TYR A CA 1
ATOM 752 C C . TYR A 1 90 ? 3.884 6.292 9.775 1.00 90.00 90 TYR A C 1
ATOM 754 O O . TYR A 1 90 ? 4.727 6.023 10.631 1.00 90.00 90 TYR A O 1
ATOM 762 N N . HIS A 1 91 ? 2.783 6.985 10.053 1.00 88.88 91 HIS A N 1
ATOM 763 C CA . HIS A 1 91 ? 2.332 7.288 11.406 1.00 88.88 91 HIS A CA 1
ATOM 764 C C . HIS A 1 91 ? 0.863 6.923 11.573 1.00 88.88 91 HIS A C 1
ATOM 766 O O . HIS A 1 91 ? 0.097 6.845 10.614 1.00 88.88 91 HIS A O 1
ATOM 772 N N . VAL A 1 92 ? 0.475 6.649 12.815 1.00 84.50 92 VAL A N 1
ATOM 773 C CA . VAL A 1 92 ? -0.810 6.023 13.129 1.00 84.50 92 VAL A CA 1
ATOM 774 C C . VAL A 1 92 ? -1.523 6.868 14.154 1.00 84.50 92 VAL A C 1
ATOM 776 O O . VAL A 1 92 ? -1.006 7.088 15.246 1.00 84.50 92 VAL A O 1
ATOM 779 N N . GLN A 1 93 ? -2.740 7.268 13.831 1.00 84.19 93 GLN A N 1
ATOM 780 C CA . GLN A 1 93 ? -3.654 7.892 14.772 1.00 84.19 93 GLN A CA 1
ATOM 781 C C . GLN A 1 93 ? -4.797 6.918 15.032 1.00 84.19 93 GLN A C 1
ATOM 783 O O . GLN A 1 93 ? -5.327 6.325 14.096 1.00 84.19 93 GLN A O 1
ATOM 788 N N . GLY A 1 94 ? -5.135 6.689 16.300 1.00 74.81 94 GLY A N 1
ATOM 789 C CA . GLY A 1 94 ? -6.156 5.721 16.690 1.00 74.81 94 GLY A CA 1
ATOM 790 C C . GLY A 1 94 ? -7.220 6.342 17.581 1.00 74.81 94 GLY A C 1
ATOM 791 O O . GLY A 1 94 ? -6.901 6.945 18.602 1.00 74.81 94 GLY A O 1
ATOM 792 N N . GLU A 1 95 ? -8.481 6.126 17.226 1.00 73.25 95 GLU A N 1
ATOM 793 C CA . GLU A 1 95 ? -9.655 6.552 17.982 1.00 73.25 95 GLU A CA 1
ATOM 794 C C . GLU A 1 95 ? -10.473 5.324 18.404 1.00 73.25 95 GLU A C 1
ATOM 796 O O . GLU A 1 95 ? -10.835 4.479 17.584 1.00 73.25 95 GLU A O 1
ATOM 801 N N . ALA A 1 96 ? -10.780 5.195 19.696 1.00 67.75 96 ALA A N 1
ATOM 802 C CA . ALA A 1 96 ? -11.586 4.083 20.194 1.00 67.75 96 ALA A CA 1
ATOM 803 C C . ALA A 1 96 ? -13.073 4.266 19.840 1.00 67.75 96 ALA A C 1
ATOM 805 O O . ALA A 1 96 ? -13.676 5.297 20.142 1.00 67.75 96 ALA A O 1
ATOM 806 N N . ILE A 1 97 ? -13.700 3.230 19.279 1.00 69.06 97 ILE A N 1
ATOM 807 C CA . ILE A 1 97 ? -15.137 3.215 18.988 1.00 69.06 97 ILE A CA 1
ATOM 808 C C . ILE A 1 97 ? -15.846 2.689 20.242 1.00 69.06 97 ILE A C 1
ATOM 810 O O . ILE A 1 97 ? -15.958 1.482 20.449 1.00 69.06 97 ILE A O 1
ATOM 814 N N . ALA A 1 98 ? -16.274 3.579 21.139 1.00 55.12 98 ALA A N 1
ATOM 815 C CA . ALA A 1 98 ? -16.921 3.180 22.391 1.00 55.12 98 ALA A CA 1
ATOM 816 C C . ALA A 1 98 ? -18.407 2.806 22.186 1.00 55.12 98 ALA A C 1
ATOM 818 O O . ALA A 1 98 ? -19.195 3.670 21.796 1.00 55.12 98 ALA A O 1
ATOM 819 N N . PRO A 1 99 ? -18.855 1.582 22.543 1.00 47.94 99 PRO A N 1
ATOM 820 C CA . PRO A 1 99 ? -20.268 1.279 22.681 1.00 47.94 99 PRO A CA 1
ATOM 821 C C . PRO A 1 99 ? -20.715 1.478 24.138 1.00 47.94 99 PRO A C 1
ATOM 823 O O . PRO A 1 99 ? -20.237 0.810 25.056 1.00 47.94 99 PRO A O 1
ATOM 826 N N . SER A 1 100 ? -21.716 2.337 24.323 1.00 47.03 100 SER A N 1
ATOM 827 C CA . SER A 1 100 ? -22.592 2.464 25.499 1.00 47.03 100 SER A CA 1
ATOM 828 C C . SER A 1 100 ? -22.040 3.083 26.800 1.00 47.03 100 SER A C 1
ATOM 830 O O . SER A 1 100 ? -20.912 2.900 27.255 1.00 47.03 100 SER A O 1
ATOM 832 N N . THR A 1 101 ? -22.946 3.836 27.414 1.00 48.50 101 THR A N 1
ATOM 833 C CA . THR A 1 101 ? -22.850 4.805 28.512 1.00 48.50 101 THR A CA 1
ATOM 834 C C . THR A 1 101 ? -22.289 4.264 29.840 1.00 48.50 101 THR A C 1
ATOM 836 O O . THR A 1 101 ? -21.974 5.052 30.729 1.00 48.50 101 THR A O 1
ATOM 839 N N . THR A 1 102 ? -22.105 2.949 29.986 1.00 48.75 102 THR A N 1
ATOM 840 C CA . THR A 1 102 ? -21.768 2.290 31.265 1.00 48.75 102 THR A CA 1
ATOM 841 C C . THR A 1 102 ? -20.258 2.104 31.494 1.00 48.75 102 THR A C 1
ATOM 843 O O . THR A 1 102 ? -19.833 1.842 32.614 1.00 48.75 102 THR A O 1
ATOM 846 N N . ARG A 1 103 ? -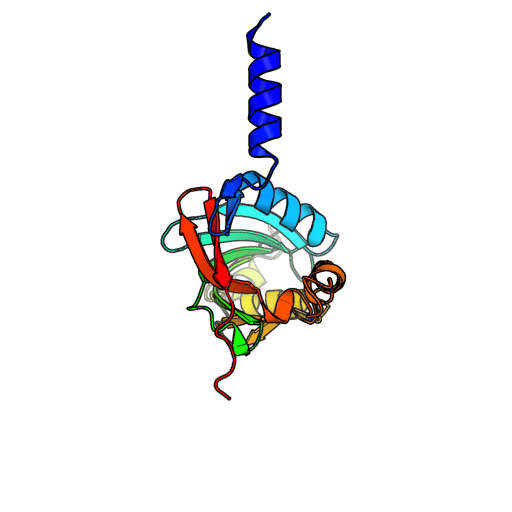19.408 2.313 30.474 1.00 45.25 103 ARG A N 1
ATOM 847 C CA . ARG A 1 103 ? -17.927 2.267 30.587 1.00 45.25 103 ARG A CA 1
ATOM 848 C C . ARG A 1 103 ? -17.261 3.625 30.857 1.00 45.25 103 ARG A C 1
ATOM 850 O O . ARG A 1 103 ? -16.038 3.731 30.809 1.00 45.25 103 ARG A O 1
ATOM 857 N N . ARG A 1 104 ? -18.034 4.673 31.166 1.00 48.88 104 ARG A N 1
ATOM 858 C CA . ARG A 1 104 ? -17.520 6.047 31.352 1.00 48.88 104 ARG A CA 1
ATOM 859 C C . ARG A 1 104 ? -16.524 6.211 32.507 1.00 48.88 104 ARG A C 1
ATOM 861 O O . ARG A 1 104 ? -15.683 7.097 32.433 1.00 48.88 104 ARG A O 1
ATOM 868 N N . LEU A 1 105 ? -16.550 5.341 33.518 1.00 46.59 105 LEU A N 1
ATOM 869 C CA . LEU A 1 105 ? -15.628 5.437 34.660 1.00 46.59 105 LEU A CA 1
ATOM 870 C C . LEU A 1 105 ? -14.236 4.837 34.394 1.00 46.59 105 LEU A C 1
ATOM 872 O O . LEU A 1 105 ? -13.273 5.273 35.011 1.00 46.59 105 LEU A O 1
ATOM 876 N N . LEU A 1 106 ? -14.103 3.911 33.437 1.00 48.03 106 LEU A N 1
ATOM 877 C CA . LEU A 1 106 ? -12.796 3.398 32.988 1.00 48.03 106 LEU A CA 1
ATOM 878 C C . LEU A 1 106 ? -12.321 4.055 31.680 1.00 48.03 106 LEU A C 1
ATOM 880 O O . LEU A 1 106 ? -11.133 4.033 31.376 1.00 48.03 106 LEU A O 1
ATOM 884 N N . GLY A 1 107 ? -13.230 4.683 30.924 1.00 39.81 107 GLY A N 1
ATOM 885 C CA . GLY A 1 107 ? -12.907 5.420 29.698 1.00 39.81 107 GLY A CA 1
ATOM 886 C C . GLY A 1 107 ? -12.219 6.769 29.932 1.00 39.81 107 GLY A C 1
ATOM 887 O O . GLY A 1 107 ? -11.454 7.208 29.082 1.00 39.81 107 GLY A O 1
ATOM 888 N N . GLY A 1 108 ? -12.424 7.410 31.089 1.00 41.34 108 GLY A N 1
ATOM 889 C CA . GLY A 1 108 ? -11.859 8.737 31.382 1.00 41.34 108 GLY A CA 1
ATOM 890 C C . GLY A 1 108 ? -10.334 8.780 31.541 1.00 41.34 108 GLY A C 1
ATOM 891 O O . GLY A 1 108 ? -9.738 9.828 31.326 1.00 41.34 108 GLY A O 1
ATOM 892 N N . LEU A 1 109 ? -9.692 7.652 31.863 1.00 43.38 109 LEU A N 1
ATOM 893 C CA . LEU A 1 109 ? -8.230 7.567 32.011 1.00 43.38 109 LEU A CA 1
ATOM 894 C C . LEU A 1 109 ? -7.514 7.077 30.742 1.00 43.38 109 LEU A C 1
ATOM 896 O O . LEU A 1 109 ? -6.293 7.155 30.669 1.00 43.38 109 LEU A O 1
ATOM 900 N N . LEU A 1 110 ? -8.257 6.600 29.737 1.00 45.91 110 LEU A N 1
ATOM 901 C CA . LEU A 1 110 ? -7.701 6.113 28.467 1.00 45.91 110 LEU A CA 1
ATOM 902 C C . LEU A 1 110 ? -7.842 7.121 27.317 1.00 45.91 110 LEU A C 1
ATOM 904 O O . LEU A 1 110 ? -7.132 7.004 26.328 1.00 45.91 110 LEU A O 1
ATOM 908 N N . LEU A 1 111 ? -8.708 8.130 27.447 1.00 43.78 111 LEU A N 1
ATOM 909 C CA . LEU A 1 111 ? -8.993 9.115 26.392 1.00 43.78 111 LEU A CA 1
ATOM 910 C C . LEU A 1 111 ? -7.941 10.232 26.249 1.00 43.78 111 LEU A C 1
ATOM 912 O O . LEU A 1 111 ? -8.077 11.076 25.372 1.00 43.78 111 LEU A O 1
ATOM 916 N N . GLY A 1 112 ? -6.910 10.256 27.099 1.00 42.53 112 GLY A N 1
ATOM 917 C CA . GLY A 1 112 ? -5.920 11.339 27.115 1.00 42.53 112 GLY A CA 1
ATOM 918 C C . GLY A 1 112 ? -4.664 11.112 26.272 1.00 42.53 112 GLY A C 1
ATOM 919 O O . GLY A 1 112 ? -4.023 12.086 25.906 1.00 42.53 112 GLY A O 1
ATOM 920 N N . VAL A 1 113 ? -4.279 9.863 25.975 1.00 45.84 113 VAL A N 1
ATOM 921 C CA . VAL A 1 113 ? -3.026 9.543 25.257 1.00 45.84 113 VAL A CA 1
ATOM 922 C C . VAL A 1 113 ? -3.176 8.194 24.536 1.00 45.84 113 VAL A C 1
ATOM 924 O O . VAL A 1 113 ? -2.745 7.155 25.033 1.00 45.84 113 VAL A O 1
ATOM 927 N N . MET A 1 114 ? -3.815 8.176 23.363 1.00 50.53 114 MET A N 1
ATOM 928 C CA . MET A 1 114 ? -3.851 6.992 22.476 1.00 50.53 114 MET A CA 1
ATOM 929 C C . MET A 1 114 ? -3.031 7.185 21.186 1.00 50.53 114 MET A C 1
ATOM 931 O O . MET A 1 114 ? -3.105 6.362 20.278 1.00 50.53 114 MET A O 1
ATOM 935 N N . GLU A 1 115 ? -2.197 8.226 21.128 1.00 52.09 115 GLU A N 1
ATOM 936 C CA . GLU A 1 115 ? -1.538 8.753 19.918 1.00 52.09 115 GLU A CA 1
ATOM 937 C C . GLU A 1 115 ? -0.430 7.883 19.287 1.00 52.09 115 GLU A C 1
ATOM 939 O O . GLU A 1 115 ? 0.199 8.311 18.328 1.00 52.09 115 GLU A O 1
ATOM 944 N N . GLY A 1 116 ? -0.173 6.651 19.742 1.00 51.00 116 GLY A N 1
ATOM 945 C CA . GLY A 1 116 ? 0.805 5.822 19.017 1.00 51.00 116 GLY A CA 1
ATOM 946 C C . GLY A 1 116 ? 0.993 4.394 19.503 1.00 51.00 116 GLY A C 1
ATOM 947 O O . GLY A 1 116 ? 1.017 3.467 18.697 1.00 51.00 116 GLY A O 1
ATOM 948 N N . ALA A 1 117 ? 1.063 4.163 20.816 1.00 57.94 117 ALA A N 1
ATOM 949 C CA . ALA A 1 117 ? 1.413 2.836 21.337 1.00 57.94 117 ALA A CA 1
ATOM 950 C C . ALA A 1 117 ? 0.333 1.766 21.083 1.00 57.94 117 ALA A C 1
ATOM 952 O O . ALA A 1 117 ? 0.660 0.595 20.884 1.00 57.94 117 ALA A O 1
ATOM 953 N N . PHE A 1 118 ? -0.950 2.146 21.090 1.00 63.03 118 PHE A N 1
ATOM 954 C CA . PHE A 1 118 ? -2.047 1.217 20.805 1.00 63.03 118 PHE A CA 1
ATOM 955 C C . PHE A 1 118 ? -2.200 0.964 19.301 1.00 63.03 118 PHE A C 1
ATOM 957 O O . PHE A 1 118 ? -2.227 -0.193 18.888 1.00 63.03 118 PHE A O 1
ATOM 964 N N . GLY A 1 119 ? -2.230 2.027 18.487 1.00 64.56 119 GLY A N 1
ATOM 965 C CA . GLY A 1 119 ? -2.328 1.917 17.029 1.00 64.56 119 GLY A CA 1
ATOM 966 C C . GLY A 1 119 ? -1.182 1.098 16.434 1.00 64.56 119 GLY A C 1
ATOM 967 O O . GLY A 1 119 ? -1.421 0.184 15.650 1.00 64.56 119 GLY A O 1
ATOM 968 N N . HIS A 1 120 ? 0.051 1.329 16.894 1.00 71.25 120 HIS A N 1
ATOM 969 C CA . HIS A 1 120 ? 1.211 0.558 16.452 1.00 71.25 120 HIS A CA 1
ATOM 970 C C . HIS A 1 120 ? 1.115 -0.923 16.851 1.00 71.25 120 HIS A C 1
ATOM 972 O O . HIS A 1 120 ? 1.375 -1.795 16.029 1.00 71.25 120 HIS A O 1
ATOM 978 N N . LYS A 1 121 ? 0.666 -1.242 18.074 1.00 72.00 121 LYS A N 1
ATOM 979 C CA . LYS A 1 121 ? 0.448 -2.641 18.492 1.00 72.00 121 LYS A CA 1
ATOM 980 C C . LYS A 1 121 ? -0.662 -3.328 17.696 1.00 72.00 121 LYS A C 1
ATOM 982 O O . LYS A 1 121 ? -0.506 -4.496 17.348 1.00 72.00 121 LYS A O 1
ATOM 987 N N . ALA A 1 122 ? -1.759 -2.626 17.412 1.00 69.94 122 ALA A N 1
ATOM 988 C CA . ALA A 1 122 ? -2.842 -3.149 16.586 1.00 69.94 122 ALA A CA 1
ATOM 989 C C . ALA A 1 122 ? -2.339 -3.461 15.169 1.00 69.94 122 ALA A C 1
ATOM 991 O O . ALA A 1 122 ? -2.543 -4.566 14.676 1.00 69.94 122 ALA A O 1
ATOM 992 N N . LEU A 1 123 ? -1.581 -2.550 14.555 1.00 75.12 123 LEU A N 1
ATOM 993 C CA . LEU A 1 123 ? -0.975 -2.784 13.241 1.00 75.12 123 LEU A CA 1
ATOM 994 C C . LEU A 1 123 ? 0.057 -3.900 13.247 1.00 75.12 123 LEU A C 1
ATOM 996 O O . LEU A 1 123 ? 0.043 -4.725 12.344 1.00 75.12 123 LEU A O 1
ATOM 1000 N N . GLN A 1 124 ? 0.911 -3.982 14.268 1.00 78.19 124 GLN A N 1
ATOM 1001 C CA . GLN A 1 124 ? 1.841 -5.101 14.412 1.00 78.19 124 GLN A CA 1
ATOM 1002 C C . GLN A 1 124 ? 1.097 -6.436 14.470 1.00 78.19 124 GLN A C 1
ATOM 1004 O O . GLN A 1 124 ? 1.522 -7.399 13.843 1.00 78.19 124 GLN A O 1
ATOM 1009 N N . GLN A 1 125 ? -0.026 -6.515 15.189 1.00 75.50 125 GLN A N 1
ATOM 1010 C CA . GLN A 1 125 ? -0.845 -7.729 15.215 1.00 75.50 125 GLN A CA 1
ATOM 1011 C C . GLN A 1 125 ? -1.473 -8.044 13.853 1.00 75.50 125 GLN A C 1
ATOM 1013 O O . GLN A 1 125 ? -1.518 -9.214 13.483 1.00 75.50 125 GLN A O 1
ATOM 1018 N N . LEU A 1 126 ? -1.901 -7.025 13.103 1.00 73.19 126 LEU A N 1
ATOM 1019 C CA . LEU A 1 126 ? -2.431 -7.179 11.744 1.00 73.19 126 LEU A CA 1
ATOM 1020 C C . L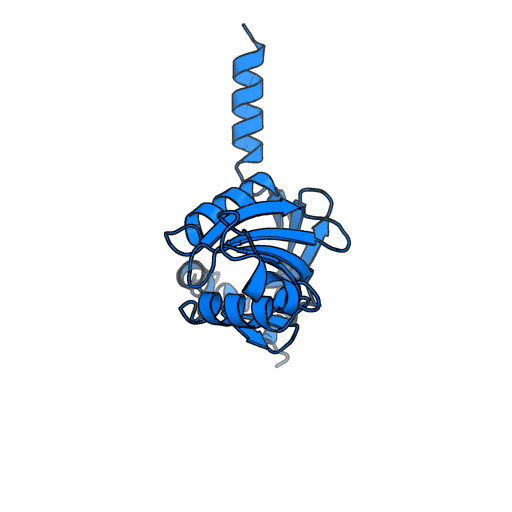EU A 1 126 ? -1.353 -7.555 10.716 1.00 73.19 126 LEU A C 1
ATOM 1022 O O . LEU A 1 126 ? -1.662 -8.241 9.747 1.00 73.19 126 LEU A O 1
ATOM 1026 N N . ALA A 1 127 ? -0.103 -7.143 10.934 1.00 79.62 127 ALA A N 1
ATOM 1027 C CA . ALA A 1 127 ? 1.028 -7.448 10.060 1.00 79.62 127 ALA A CA 1
ATOM 1028 C C . ALA A 1 127 ? 1.649 -8.827 10.324 1.00 79.62 127 ALA A C 1
ATOM 1030 O O . ALA A 1 127 ? 2.179 -9.426 9.401 1.00 79.62 127 ALA A O 1
ATOM 1031 N N . LYS A 1 128 ? 1.541 -9.379 11.542 1.00 79.38 128 LYS A N 1
ATOM 1032 C CA . LYS A 1 128 ? 2.057 -10.722 11.886 1.00 79.38 128 LYS A CA 1
ATOM 1033 C C . LYS A 1 128 ? 1.722 -11.851 10.897 1.00 79.38 128 LYS A C 1
ATOM 1035 O O . LYS A 1 128 ? 2.606 -12.667 10.674 1.00 79.38 128 LYS A O 1
ATOM 1040 N N . PRO A 1 129 ? 0.495 -11.971 10.354 1.00 79.56 129 PRO A N 1
ATOM 1041 C CA . PRO A 1 129 ? 0.183 -13.016 9.376 1.00 79.56 129 PRO A CA 1
ATOM 1042 C C . PRO A 1 129 ? 0.701 -12.722 7.956 1.00 79.56 129 PRO A C 1
ATOM 1044 O O . PRO A 1 129 ? 0.493 -13.535 7.059 1.00 79.56 129 PRO A O 1
ATOM 1047 N N . LEU A 1 130 ? 1.309 -11.559 7.713 1.00 80.62 130 LEU A N 1
ATOM 1048 C CA . LEU A 1 130 ? 1.781 -11.129 6.401 1.00 80.62 130 LEU A CA 1
ATOM 1049 C C . LEU A 1 130 ? 3.300 -11.309 6.319 1.00 80.62 130 LEU A C 1
ATOM 1051 O O . LEU A 1 130 ? 4.054 -10.385 6.600 1.00 80.62 130 LEU A O 1
ATOM 1055 N N . ASP A 1 131 ? 3.752 -12.478 5.863 1.00 83.62 131 ASP A N 1
ATOM 1056 C CA . ASP A 1 131 ? 5.188 -12.814 5.763 1.00 83.62 131 ASP A CA 1
ATOM 1057 C C . ASP A 1 131 ? 5.997 -11.866 4.853 1.00 83.62 131 ASP A C 1
ATOM 1059 O O . ASP A 1 131 ? 7.223 -11.814 4.906 1.00 83.62 131 ASP A O 1
ATOM 1063 N N . TRP A 1 132 ? 5.307 -11.102 4.006 1.00 85.81 132 TRP A N 1
ATOM 1064 C CA . TRP A 1 132 ? 5.880 -10.110 3.098 1.00 85.81 132 TRP A CA 1
ATOM 1065 C C . TRP A 1 132 ? 5.906 -8.684 3.668 1.00 85.81 132 TRP A C 1
ATOM 1067 O O . TRP A 1 132 ? 6.417 -7.789 2.996 1.00 85.81 132 TRP A O 1
ATOM 1077 N N . LEU A 1 133 ? 5.351 -8.441 4.862 1.00 86.81 133 LEU A N 1
ATOM 1078 C CA . LEU A 1 133 ? 5.272 -7.124 5.496 1.00 86.81 133 LEU A CA 1
ATOM 1079 C C . LEU A 1 133 ? 5.947 -7.143 6.869 1.00 86.81 133 LEU A C 1
ATOM 1081 O O . LEU A 1 133 ? 5.458 -7.763 7.809 1.00 86.81 133 LEU A O 1
ATOM 1085 N N . ASN A 1 134 ? 7.016 -6.368 7.011 1.00 88.19 134 ASN A N 1
ATOM 1086 C CA . ASN A 1 134 ? 7.641 -6.102 8.300 1.00 88.19 134 ASN A CA 1
ATOM 1087 C C . ASN A 1 134 ? 7.363 -4.658 8.739 1.00 88.19 134 ASN A C 1
ATOM 1089 O O . ASN A 1 134 ? 7.364 -3.741 7.919 1.00 88.19 134 ASN A O 1
ATOM 1093 N N . LEU A 1 135 ? 7.123 -4.452 10.032 1.00 86.38 135 LEU A N 1
ATOM 1094 C CA . LEU A 1 135 ? 6.899 -3.134 10.621 1.00 86.38 135 LEU A CA 1
ATOM 1095 C C . LEU A 1 135 ? 8.017 -2.832 11.621 1.00 86.38 135 LEU A C 1
ATOM 1097 O O . LEU A 1 135 ? 8.073 -3.424 12.699 1.00 86.38 135 LEU A O 1
ATOM 1101 N N . GLU A 1 136 ? 8.870 -1.871 11.286 1.00 86.00 136 GLU A N 1
ATOM 1102 C CA . GLU A 1 136 ? 9.984 -1.413 12.112 1.00 86.00 136 GLU A CA 1
ATOM 1103 C C . GLU A 1 136 ? 9.754 0.043 12.519 1.00 86.00 136 GLU A C 1
ATOM 1105 O O . GLU A 1 136 ? 9.913 0.946 11.708 1.00 86.00 136 GLU A O 1
ATOM 1110 N N . GLN A 1 137 ? 9.384 0.285 13.781 1.00 82.69 137 GLN A N 1
ATOM 1111 C CA . GLN A 1 137 ? 9.130 1.637 14.305 1.00 82.69 137 GLN A CA 1
ATOM 1112 C C . GLN A 1 137 ? 8.115 2.428 13.448 1.00 82.69 137 GLN A C 1
ATOM 1114 O O . GLN A 1 137 ? 6.923 2.137 13.502 1.00 82.69 137 GLN A O 1
ATOM 1119 N N . ASP A 1 138 ? 8.568 3.416 12.676 1.00 87.81 138 ASP A N 1
ATOM 1120 C CA . ASP A 1 138 ? 7.778 4.255 11.770 1.00 87.81 138 ASP A CA 1
ATOM 1121 C C . ASP A 1 138 ? 7.908 3.843 10.292 1.00 87.81 138 ASP A C 1
ATOM 1123 O O . ASP A 1 138 ? 7.454 4.568 9.411 1.00 87.81 138 ASP A O 1
ATOM 1127 N N . VAL A 1 139 ? 8.526 2.698 9.988 1.00 91.00 139 VAL A N 1
ATOM 1128 C CA . VAL A 1 139 ? 8.750 2.219 8.618 1.00 91.00 139 VAL A CA 1
ATOM 1129 C C . VAL A 1 139 ? 8.103 0.854 8.397 1.00 91.00 139 VAL A C 1
ATOM 1131 O O . VAL A 1 139 ? 8.310 -0.102 9.141 1.00 91.00 139 VAL A O 1
ATOM 1134 N N . ALA A 1 140 ? 7.295 0.762 7.347 1.00 90.44 140 ALA A N 1
ATOM 1135 C CA . ALA A 1 140 ? 6.756 -0.477 6.819 1.00 90.44 140 ALA A CA 1
ATOM 1136 C C . ALA A 1 140 ? 7.629 -0.941 5.650 1.00 90.44 140 ALA A C 1
ATOM 1138 O O . ALA A 1 140 ? 7.845 -0.203 4.686 1.00 90.44 140 ALA A O 1
ATOM 1139 N N . ILE A 1 141 ? 8.125 -2.169 5.735 1.00 92.12 141 ILE A N 1
ATOM 1140 C CA . ILE A 1 141 ? 9.001 -2.792 4.749 1.00 92.12 141 ILE A CA 1
ATOM 1141 C C . ILE A 1 141 ? 8.209 -3.898 4.061 1.00 92.12 141 ILE A C 1
ATOM 1143 O O . ILE A 1 141 ? 7.825 -4.886 4.685 1.00 92.12 141 ILE A O 1
ATOM 1147 N N . ILE A 1 142 ? 7.966 -3.726 2.767 1.00 90.56 142 ILE A N 1
ATOM 1148 C CA . ILE A 1 142 ? 7.298 -4.705 1.912 1.00 90.56 142 ILE A CA 1
ATOM 1149 C C . ILE A 1 142 ? 8.371 -5.457 1.129 1.00 90.56 142 ILE A C 1
ATOM 1151 O O . ILE A 1 142 ? 9.037 -4.867 0.275 1.00 90.56 142 ILE A O 1
ATOM 1155 N N . ASP A 1 143 ? 8.517 -6.755 1.381 1.00 89.75 143 ASP A N 1
ATOM 1156 C CA . ASP A 1 143 ? 9.412 -7.632 0.630 1.00 89.75 143 ASP A CA 1
ATOM 1157 C C . ASP A 1 143 ? 8.701 -8.204 -0.603 1.00 89.75 143 ASP A C 1
ATOM 1159 O O . ASP A 1 143 ? 7.813 -9.059 -0.523 1.00 89.75 143 ASP A O 1
ATOM 1163 N N . LEU A 1 144 ? 9.117 -7.742 -1.784 1.00 86.69 144 LEU A N 1
ATOM 1164 C CA . LEU A 1 144 ? 8.525 -8.171 -3.048 1.00 86.69 144 LEU A CA 1
ATOM 1165 C C . LEU A 1 144 ? 8.833 -9.633 -3.386 1.00 86.69 144 LEU A C 1
ATOM 1167 O O . LEU A 1 144 ? 8.100 -10.238 -4.167 1.00 86.69 144 LEU A O 1
ATOM 1171 N N . THR A 1 145 ? 9.892 -10.203 -2.811 1.00 85.38 145 THR A N 1
ATOM 1172 C CA . THR A 1 145 ? 10.279 -11.607 -2.999 1.00 85.38 145 THR A CA 1
ATOM 1173 C C . THR A 1 145 ? 9.475 -12.570 -2.142 1.00 85.38 145 THR A C 1
ATOM 1175 O O . THR A 1 145 ? 9.525 -13.766 -2.397 1.00 85.38 145 THR A O 1
ATOM 1178 N N . GLN A 1 146 ? 8.701 -12.072 -1.179 1.00 86.88 146 GLN A N 1
ATOM 1179 C CA . GLN A 1 146 ? 7.776 -12.880 -0.384 1.00 86.88 146 GLN A CA 1
ATOM 1180 C C . GLN A 1 146 ? 6.326 -12.730 -0.858 1.00 86.88 146 GLN A C 1
ATOM 1182 O O . GLN A 1 146 ? 5.456 -13.482 -0.432 1.00 86.88 146 GLN A O 1
ATOM 1187 N N . LEU A 1 147 ? 6.039 -11.798 -1.779 1.00 82.44 147 LEU A N 1
ATOM 1188 C CA . LEU A 1 147 ? 4.702 -11.626 -2.348 1.00 82.44 147 LEU A CA 1
ATOM 1189 C C . LEU A 1 147 ? 4.366 -12.773 -3.317 1.00 82.44 147 LEU A C 1
ATOM 1191 O O . LEU A 1 147 ? 4.933 -12.822 -4.417 1.00 82.44 147 LEU A O 1
ATOM 1195 N N . PRO A 1 148 ? 3.390 -13.651 -3.003 1.00 77.56 148 PRO A N 1
ATOM 1196 C CA . PRO A 1 148 ? 3.080 -14.807 -3.849 1.00 77.56 148 PRO A CA 1
ATOM 1197 C C . PRO A 1 148 ? 2.603 -14.399 -5.247 1.00 77.56 148 PRO A C 1
ATOM 1199 O O . PRO A 1 148 ? 2.976 -15.000 -6.251 1.00 77.56 148 PRO A O 1
ATOM 1202 N N . ALA A 1 149 ? 1.823 -13.315 -5.327 1.00 77.31 149 ALA A N 1
ATOM 1203 C CA . ALA A 1 149 ? 1.297 -12.796 -6.587 1.00 77.31 149 ALA A CA 1
ATOM 1204 C C . ALA A 1 149 ? 2.396 -12.316 -7.554 1.00 77.31 149 ALA A C 1
ATOM 1206 O O . ALA A 1 149 ? 2.161 -12.268 -8.766 1.00 77.31 149 ALA A O 1
ATOM 1207 N N . LEU A 1 150 ? 3.577 -11.963 -7.031 1.00 79.38 150 LEU A N 1
ATOM 1208 C CA . LEU A 1 150 ? 4.690 -11.433 -7.812 1.00 79.38 150 LEU A CA 1
ATOM 1209 C C . LEU A 1 150 ? 5.667 -12.521 -8.275 1.00 79.38 150 LEU A C 1
ATOM 1211 O O . LEU A 1 150 ? 6.338 -12.301 -9.278 1.00 79.38 150 LEU A O 1
ATOM 1215 N N . GLN A 1 151 ? 5.715 -13.686 -7.616 1.00 80.62 151 GLN A N 1
ATOM 1216 C CA . GLN A 1 151 ? 6.701 -14.748 -7.893 1.00 80.62 151 GLN A CA 1
ATOM 1217 C C . GLN A 1 151 ? 6.745 -15.143 -9.369 1.00 80.62 151 GLN A C 1
ATOM 1219 O O . GLN A 1 151 ? 7.783 -15.046 -10.018 1.00 80.62 151 GLN A O 1
ATOM 1224 N N . GLN A 1 152 ? 5.579 -15.464 -9.938 1.00 81.50 152 GLN A N 1
ATOM 1225 C CA . GLN A 1 152 ? 5.456 -15.843 -11.350 1.00 81.50 152 GLN A CA 1
ATOM 1226 C C . GLN A 1 152 ? 6.008 -14.782 -12.316 1.00 81.50 152 GLN A C 1
ATOM 1228 O O . GLN A 1 152 ? 6.453 -15.111 -13.412 1.00 81.50 152 GLN A O 1
ATOM 1233 N N . TRP A 1 153 ? 5.967 -13.506 -11.923 1.00 79.00 153 TRP A N 1
ATOM 1234 C CA . TRP A 1 153 ? 6.463 -12.395 -12.727 1.00 79.00 153 TRP A CA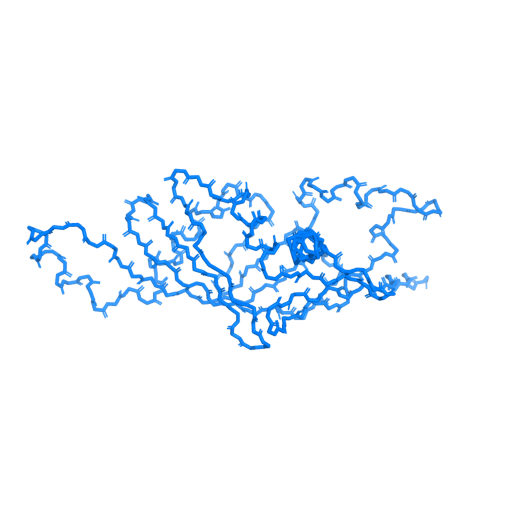 1
ATOM 1235 C C . TRP A 1 153 ? 7.947 -12.159 -12.504 1.00 79.00 153 TRP A C 1
ATOM 1237 O O . TRP A 1 153 ? 8.647 -11.849 -13.461 1.00 79.00 153 TRP A O 1
ATOM 1247 N N . LEU A 1 154 ? 8.436 -12.319 -11.273 1.00 77.81 154 LEU A N 1
ATOM 1248 C CA . LEU A 1 154 ? 9.859 -12.208 -10.959 1.00 77.81 154 LEU A CA 1
ATOM 1249 C C . LEU A 1 154 ? 10.674 -13.259 -11.721 1.00 77.81 154 LEU A C 1
ATOM 1251 O O . LEU A 1 154 ? 11.702 -12.914 -12.313 1.00 77.81 154 LEU A O 1
ATOM 1255 N N . ASP A 1 155 ? 10.160 -14.487 -11.776 1.00 81.06 155 ASP A N 1
ATOM 1256 C CA . ASP A 1 155 ? 10.805 -15.636 -12.418 1.00 81.06 155 ASP A CA 1
ATOM 1257 C C . ASP A 1 155 ? 10.536 -15.730 -13.923 1.00 81.06 155 ASP A C 1
ATOM 1259 O O . ASP A 1 155 ? 11.152 -16.544 -14.615 1.00 81.06 155 ASP A O 1
ATOM 1263 N N . TYR A 1 156 ? 9.649 -14.885 -14.461 1.00 82.25 156 TYR A N 1
ATOM 1264 C CA . TYR A 1 156 ? 9.277 -14.928 -15.870 1.00 82.25 156 TYR A CA 1
ATOM 1265 C C . TYR A 1 156 ? 10.514 -14.736 -16.769 1.00 82.25 156 TYR A C 1
ATOM 1267 O O . TYR A 1 156 ? 11.170 -13.688 -16.698 1.00 82.25 156 TYR A O 1
ATOM 1275 N N . PRO A 1 157 ? 10.854 -15.703 -17.642 1.00 78.25 157 PRO A N 1
ATOM 1276 C CA . PRO A 1 157 ? 12.045 -15.608 -18.471 1.00 78.25 157 PRO A CA 1
ATOM 1277 C C . PRO A 1 157 ? 11.839 -14.593 -19.601 1.00 78.25 157 PRO A C 1
ATOM 1279 O O . PRO A 1 157 ? 10.995 -14.767 -20.480 1.00 78.25 157 PRO A O 1
ATOM 1282 N N . LEU A 1 158 ? 12.663 -13.543 -19.627 1.00 74.62 158 LEU A N 1
ATOM 1283 C CA . LEU A 1 158 ? 12.674 -12.532 -20.683 1.00 74.62 158 LEU A CA 1
ATOM 1284 C C . LEU A 1 158 ? 14.060 -12.434 -21.338 1.00 74.62 158 LEU A C 1
ATOM 1286 O O . LEU A 1 158 ? 14.984 -11.799 -20.817 1.00 74.62 158 LEU A O 1
ATOM 1290 N N . LEU A 1 159 ? 14.177 -13.022 -22.536 1.00 78.44 159 LEU A N 1
ATOM 1291 C CA . LEU A 1 159 ? 15.430 -13.193 -23.291 1.00 78.44 159 LEU A CA 1
ATOM 1292 C C . LEU A 1 159 ? 16.511 -13.918 -22.462 1.00 78.44 159 LEU A C 1
ATOM 1294 O O . LEU A 1 159 ? 17.630 -13.431 -22.316 1.00 78.44 159 LEU A O 1
ATOM 1298 N N . GLY A 1 160 ? 16.148 -15.060 -21.874 1.00 77.62 160 GLY A N 1
ATOM 1299 C CA . GLY A 1 160 ? 17.086 -15.948 -21.176 1.00 77.62 160 GLY A CA 1
ATOM 1300 C C . GLY A 1 160 ? 17.501 -15.514 -19.765 1.00 77.62 160 GLY A C 1
ATOM 1301 O O . GLY A 1 160 ? 18.306 -16.202 -19.148 1.00 77.62 160 GLY A O 1
ATOM 1302 N N . LYS A 1 161 ? 16.962 -14.409 -19.231 1.00 77.06 161 LYS A N 1
ATOM 1303 C CA . LYS A 1 161 ? 17.145 -13.995 -17.828 1.00 77.06 161 LYS A CA 1
ATOM 1304 C C . LYS A 1 161 ? 15.790 -13.721 -17.160 1.00 77.06 161 LYS A C 1
ATOM 1306 O O . LYS A 1 161 ? 14.872 -13.299 -17.868 1.00 77.06 161 LYS A O 1
ATOM 1311 N N . PRO A 1 162 ? 15.657 -13.910 -15.834 1.00 80.31 162 PRO A N 1
ATOM 1312 C CA . PRO A 1 162 ? 14.437 -13.563 -15.107 1.00 80.31 162 PRO A CA 1
ATOM 1313 C C . PRO A 1 162 ? 14.089 -12.082 -15.280 1.00 80.31 162 PRO A C 1
ATOM 1315 O O . PRO A 1 162 ? 14.984 -11.229 -15.307 1.00 80.31 162 PRO A O 1
ATOM 1318 N N . LEU A 1 163 ? 12.801 -11.755 -15.368 1.00 78.69 163 LEU A N 1
ATOM 1319 C CA . LEU A 1 163 ? 12.324 -10.378 -15.514 1.00 78.69 163 LEU A CA 1
ATOM 1320 C C . LEU A 1 163 ? 12.834 -9.480 -14.378 1.00 78.69 163 LEU A C 1
ATOM 1322 O O . LEU A 1 163 ? 13.256 -8.350 -14.636 1.00 78.69 163 LEU A O 1
ATOM 1326 N N . ALA A 1 164 ? 12.882 -10.007 -13.150 1.00 77.25 164 ALA A N 1
ATOM 1327 C CA . ALA A 1 164 ? 13.411 -9.314 -11.974 1.00 77.25 164 ALA A CA 1
ATOM 1328 C C . ALA A 1 164 ? 14.871 -8.855 -12.136 1.00 77.25 164 ALA A C 1
ATOM 1330 O O . ALA A 1 164 ? 15.275 -7.849 -11.559 1.00 77.25 164 ALA A O 1
ATOM 1331 N N . ALA A 1 165 ? 15.665 -9.563 -12.948 1.00 78.00 165 ALA A N 1
ATOM 1332 C CA . ALA A 1 165 ? 17.055 -9.207 -13.227 1.00 78.00 165 ALA A CA 1
ATOM 1333 C C . ALA A 1 165 ? 17.192 -8.082 -14.268 1.00 78.00 165 ALA A C 1
ATOM 1335 O O . ALA A 1 165 ? 18.293 -7.601 -14.523 1.00 78.00 165 ALA A O 1
ATOM 1336 N N . ARG A 1 166 ? 16.095 -7.685 -14.923 1.00 78.75 166 ARG A N 1
ATOM 1337 C CA . ARG A 1 166 ? 16.114 -6.733 -16.046 1.00 78.75 166 ARG A CA 1
ATOM 1338 C C . ARG A 1 166 ? 15.279 -5.493 -15.807 1.00 78.75 166 ARG A C 1
ATOM 1340 O O . ARG A 1 166 ? 15.536 -4.467 -16.438 1.00 78.75 166 ARG A O 1
ATOM 1347 N N . LEU A 1 167 ? 14.289 -5.585 -14.934 1.00 81.31 167 LEU A N 1
ATOM 1348 C CA . LEU A 1 167 ? 13.343 -4.525 -14.645 1.00 81.31 167 LEU A CA 1
ATOM 1349 C C . LEU A 1 167 ? 13.541 -4.050 -13.209 1.00 81.31 167 LEU A C 1
ATOM 1351 O O . LEU A 1 167 ? 13.655 -4.860 -12.298 1.00 81.31 167 LEU A O 1
ATOM 1355 N N . SER A 1 168 ? 13.596 -2.734 -13.029 1.00 87.12 168 SER A N 1
ATOM 1356 C CA . SER A 1 168 ? 13.701 -2.092 -11.722 1.00 87.12 168 SER A CA 1
ATOM 1357 C C . SER A 1 168 ? 12.558 -1.122 -11.504 1.00 87.12 168 SER A C 1
ATOM 1359 O O . SER A 1 168 ? 12.291 -0.311 -12.396 1.00 87.12 168 SER A O 1
ATOM 1361 N N . ILE A 1 169 ? 11.959 -1.125 -10.316 1.00 89.19 169 ILE A N 1
ATOM 1362 C CA . ILE A 1 169 ? 11.150 0.010 -9.871 1.00 89.19 169 ILE A CA 1
ATOM 1363 C C . ILE A 1 169 ? 12.117 1.157 -9.561 1.00 89.19 169 ILE A C 1
ATOM 1365 O O . ILE A 1 169 ? 13.032 1.008 -8.759 1.00 89.19 169 ILE A O 1
ATOM 1369 N N . LYS A 1 170 ? 11.966 2.278 -10.267 1.00 90.19 170 LYS A N 1
ATOM 1370 C CA . LYS A 1 170 ? 12.801 3.478 -10.108 1.00 90.19 170 LYS A CA 1
ATOM 1371 C C . LYS A 1 170 ? 12.207 4.463 -9.113 1.00 90.19 170 LYS A C 1
ATOM 1373 O O . LYS A 1 170 ? 12.953 5.156 -8.438 1.00 90.19 170 LYS A O 1
ATOM 1378 N N . ALA A 1 171 ? 10.882 4.543 -9.067 1.00 90.62 171 ALA A N 1
ATOM 1379 C CA . ALA A 1 171 ? 10.170 5.426 -8.161 1.00 90.62 171 ALA A CA 1
ATOM 1380 C C . ALA A 1 171 ? 8.751 4.911 -7.931 1.00 90.62 171 ALA A C 1
ATOM 1382 O O . ALA A 1 171 ? 8.147 4.305 -8.826 1.00 90.62 171 ALA A O 1
ATOM 1383 N N . ILE A 1 172 ? 8.233 5.198 -6.743 1.00 92.06 172 ILE A N 1
ATOM 1384 C CA . ILE A 1 172 ? 6.821 5.093 -6.407 1.00 92.06 172 ILE A CA 1
ATOM 1385 C C . ILE A 1 172 ? 6.419 6.455 -5.853 1.00 92.06 172 ILE A C 1
ATOM 1387 O O . ILE A 1 172 ? 7.022 6.932 -4.897 1.00 92.06 172 ILE A O 1
ATOM 1391 N N . GLU A 1 173 ? 5.457 7.101 -6.497 1.00 91.25 173 GLU A N 1
ATOM 1392 C CA . GLU A 1 173 ? 5.083 8.486 -6.220 1.00 91.25 173 GLU A CA 1
ATOM 1393 C C . GLU A 1 173 ? 3.568 8.571 -6.067 1.00 91.25 173 GLU A C 1
ATOM 1395 O O . GLU A 1 173 ? 2.819 8.037 -6.889 1.00 91.25 173 GLU A O 1
ATOM 1400 N N . THR A 1 174 ? 3.101 9.254 -5.031 1.00 91.25 174 THR A N 1
ATOM 1401 C CA . THR A 1 174 ? 1.687 9.577 -4.859 1.00 91.25 174 THR A CA 1
ATOM 1402 C C . THR A 1 174 ? 1.387 10.952 -5.447 1.00 91.25 174 THR A C 1
ATOM 1404 O O . THR A 1 174 ? 2.197 11.880 -5.445 1.00 91.25 174 THR A O 1
ATOM 1407 N N . SER A 1 175 ? 0.195 11.088 -6.002 1.00 90.06 175 SER A N 1
ATOM 1408 C CA . SER A 1 175 ? -0.384 12.337 -6.489 1.00 90.06 175 SER A CA 1
ATOM 1409 C C . SER A 1 175 ? -1.895 12.269 -6.263 1.00 90.06 175 SER A C 1
ATOM 1411 O O . SER A 1 175 ? -2.395 11.161 -6.073 1.00 90.06 175 SER A O 1
ATOM 1413 N N . PRO A 1 176 ? -2.625 13.399 -6.274 1.00 91.94 176 PRO A N 1
ATOM 1414 C CA . PRO A 1 176 ? -4.062 13.410 -6.005 1.00 91.94 176 PRO A CA 1
ATOM 1415 C C . PRO A 1 176 ? -4.828 12.321 -6.778 1.00 91.94 176 PRO A C 1
ATOM 1417 O O . PRO A 1 176 ? -4.933 12.383 -8.006 1.00 91.94 176 PRO A O 1
ATOM 1420 N N . GLY A 1 177 ? -5.327 11.309 -6.060 1.00 91.50 177 GLY A N 1
ATOM 1421 C CA . GLY A 1 177 ? -6.105 10.191 -6.606 1.00 91.50 177 GLY A CA 1
ATOM 1422 C C . GLY A 1 177 ? -5.313 9.130 -7.388 1.00 91.50 177 GLY A C 1
ATOM 1423 O O . GLY A 1 177 ? -5.916 8.284 -8.062 1.00 91.50 177 GLY A O 1
ATOM 1424 N N . LEU A 1 178 ? -3.976 9.163 -7.363 1.00 92.75 178 LEU A N 1
ATOM 1425 C CA . LEU A 1 178 ? -3.135 8.306 -8.200 1.00 92.75 178 LEU A CA 1
ATOM 1426 C C . LEU A 1 178 ? -1.808 7.914 -7.533 1.00 92.75 178 LEU A C 1
ATOM 1428 O O . LEU A 1 178 ? -1.032 8.761 -7.093 1.00 92.75 178 LEU A O 1
ATOM 1432 N N . LEU A 1 179 ? -1.486 6.623 -7.603 1.00 93.50 179 LEU A N 1
ATOM 1433 C CA . LEU A 1 179 ? -0.159 6.081 -7.323 1.00 93.50 179 LEU A CA 1
ATOM 1434 C C . LEU A 1 179 ? 0.574 5.790 -8.637 1.00 93.50 179 LEU A C 1
ATOM 1436 O O . LEU A 1 179 ? 0.126 4.979 -9.452 1.00 93.50 179 LEU A O 1
ATOM 1440 N N . ARG A 1 180 ? 1.724 6.422 -8.848 1.00 93.88 180 ARG A N 1
ATOM 1441 C CA . ARG A 1 180 ? 2.584 6.233 -10.014 1.00 93.88 180 ARG A CA 1
ATOM 1442 C C . ARG A 1 180 ? 3.738 5.304 -9.659 1.00 93.88 180 ARG A C 1
ATOM 1444 O O . ARG A 1 180 ? 4.528 5.605 -8.777 1.00 93.88 180 ARG A O 1
ATOM 1451 N N . ILE A 1 181 ? 3.879 4.207 -10.395 1.00 92.25 181 ILE A N 1
ATOM 1452 C CA . ILE A 1 181 ? 5.030 3.305 -10.300 1.00 92.25 181 ILE A CA 1
ATOM 1453 C C . ILE A 1 181 ? 5.841 3.454 -11.581 1.00 92.25 181 ILE A C 1
ATOM 1455 O O . ILE A 1 181 ? 5.369 3.113 -12.671 1.00 92.25 181 ILE A O 1
ATOM 1459 N N . ARG A 1 182 ? 7.069 3.956 -11.458 1.00 92.50 182 ARG A N 1
ATOM 1460 C CA . ARG A 1 182 ? 7.986 4.132 -12.586 1.00 92.50 182 ARG A CA 1
ATOM 1461 C C . ARG A 1 182 ? 8.928 2.947 -12.681 1.00 92.50 182 ARG A C 1
ATOM 1463 O O . ARG A 1 182 ? 9.602 2.589 -11.718 1.00 92.50 182 ARG A O 1
ATOM 1470 N N . LEU A 1 183 ? 8.980 2.352 -13.860 1.00 89.94 183 LEU A N 1
ATOM 1471 C CA . LEU A 1 183 ? 9.806 1.205 -14.189 1.00 89.94 183 LEU A CA 1
ATOM 1472 C C . LEU A 1 18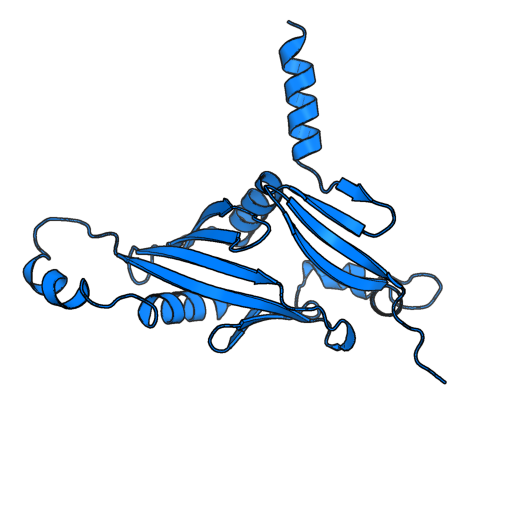3 ? 10.967 1.651 -15.074 1.00 89.94 183 LEU A C 1
ATOM 1474 O O . LEU A 1 183 ? 10.836 2.514 -15.940 1.00 89.94 183 LEU A O 1
ATOM 1478 N N . GLY A 1 184 ? 12.113 1.022 -14.878 1.00 86.88 184 GLY A N 1
ATOM 1479 C CA . GLY A 1 184 ? 13.300 1.223 -15.688 1.00 86.88 184 GLY A CA 1
ATOM 1480 C C . GLY A 1 184 ? 14.037 -0.085 -15.902 1.00 86.88 184 GLY A C 1
ATOM 1481 O O . GLY A 1 184 ? 13.647 -1.135 -15.391 1.00 86.88 184 GLY A O 1
ATOM 1482 N N . ARG A 1 185 ? 15.131 -0.017 -16.656 1.00 82.50 185 ARG A N 1
ATOM 1483 C CA . ARG A 1 185 ? 16.054 -1.145 -16.741 1.00 82.50 185 ARG A CA 1
ATOM 1484 C C . ARG A 1 185 ? 16.874 -1.214 -15.457 1.00 82.50 185 ARG A C 1
ATOM 1486 O O . ARG A 1 185 ? 17.350 -0.181 -14.966 1.00 82.50 185 ARG A O 1
ATOM 1493 N N . ALA A 1 186 ? 17.024 -2.427 -14.937 1.00 74.06 186 ALA A N 1
ATOM 1494 C CA . ALA A 1 186 ? 18.002 -2.691 -13.899 1.00 74.06 186 ALA A CA 1
ATOM 1495 C C . ALA A 1 186 ? 19.392 -2.306 -14.441 1.00 74.06 186 ALA A C 1
ATOM 1497 O O . ALA A 1 186 ? 19.664 -2.560 -15.621 1.00 74.06 186 ALA A O 1
ATOM 1498 N N . PRO A 1 187 ? 20.236 -1.634 -13.640 1.00 65.56 187 PRO A N 1
ATOM 1499 C CA . PRO A 1 187 ? 21.614 -1.398 -14.040 1.00 65.56 187 PRO A CA 1
ATOM 1500 C C . PRO A 1 187 ? 22.268 -2.752 -14.327 1.00 65.56 187 PRO A C 1
ATOM 1502 O O . PRO A 1 187 ? 22.100 -3.700 -13.560 1.00 65.56 187 PRO A O 1
ATOM 1505 N N . THR A 1 188 ? 22.956 -2.863 -15.463 1.00 59.16 188 THR A N 1
ATOM 1506 C CA . THR A 1 188 ? 23.784 -4.037 -15.741 1.00 59.16 188 THR A CA 1
ATOM 1507 C C . THR A 1 188 ? 24.815 -4.126 -14.614 1.00 59.16 188 THR A C 1
ATOM 1509 O O . THR A 1 188 ? 25.431 -3.094 -14.330 1.00 59.16 188 THR A O 1
ATOM 1512 N N . PRO A 1 189 ? 24.990 -5.276 -13.937 1.00 56.09 189 PRO A N 1
ATOM 1513 C CA . PRO A 1 189 ? 26.118 -5.422 -13.026 1.00 56.09 189 PRO A CA 1
ATOM 1514 C C . PRO A 1 189 ? 27.392 -5.091 -13.810 1.00 56.09 189 PRO A C 1
ATOM 1516 O O . PRO A 1 189 ? 27.523 -5.511 -14.960 1.00 56.09 189 PRO A O 1
ATOM 1519 N N . ALA A 1 190 ? 28.246 -4.247 -13.230 1.00 49.91 190 ALA A N 1
ATOM 1520 C CA . ALA A 1 190 ? 29.566 -4.002 -13.788 1.00 49.91 190 ALA A CA 1
ATOM 1521 C C . ALA A 1 190 ? 30.331 -5.331 -13.742 1.00 49.91 190 ALA A C 1
ATOM 1523 O O . ALA A 1 190 ? 30.364 -5.961 -12.683 1.00 49.91 190 ALA A O 1
ATOM 1524 N N . ASP A 1 191 ? 30.843 -5.759 -14.896 1.00 40.56 191 ASP A N 1
ATOM 1525 C CA . ASP A 1 191 ? 31.805 -6.862 -14.995 1.00 40.56 191 ASP A CA 1
ATOM 1526 C C . ASP A 1 191 ? 33.126 -6.490 -14.300 1.00 40.56 191 ASP A C 1
ATOM 1528 O O . ASP A 1 191 ? 33.516 -5.296 -14.366 1.00 40.56 191 ASP A O 1
#

Foldseek 3Di:
DPPVVVVVVVVVVLLDWDDDPFFTKHFQVNVQVVCQVVQDDPFKGWDGWWFAQAFTWTWMFGPPPFTKIKIKTWDWDFDDLVQQKTKIFIFIAIDGDDPDDPCVVVVVVVVPDPRHPVRVVSVCVSCVVPPQWDDDPRMIIGRLCSDPVCVCQQQPDDPNDGPSQFKGFRDWGTHGRMITTGIDTDPDPDD

Sequence (191 aa):
MAHHWQDSLIRRWRQRPALHRDGVSLQEDWLLRKLQQALNGDSLQIDDLSLLSRDSTLHLTTHQPLAARLTLHFDFLPIDWSSRQIHLRYHVQGEAIAPSTTRRLLGGLLLGVMEGAFGHKALQQLAKPLDWLNLEQDVAIIDLTQLPALQQWLDYPLLGKPLAARLSIKAIETSPGLLRIRLGRAPTPAD

pLDDT: mean 77.7, std 15.51, range [39.81, 94.94]

Radius of gyration: 20.0 Å; chains: 1; bounding box: 62×31×59 Å

Secondary structure (DSSP, 8-state):
--HHHHHHHHHHHHTSPEEETTEEEEEHHHHHHHHHHHH-SSSEEEEEEE--SS-EEEEEEE-SSS-EEEEEEEEEPPP-GGGTEEEEEEEEEEEE----GGGHHHHTTTTT--TTHHHHHHHHHHHTT-TTEEEETTEEEEETTT-HHHHHHHS-EETTEEGGGTEEEEEEEEETTEEEEEEEEPPPPP-

Organism: NCBI:txid332411